Protein AF-A0A7L4P9A3-F1 (afdb_monomer_lite)

Foldseek 3Di:
DVVVVVVVVVVVVVVVVVVVVVVVPPPPLPPDQPDQDQWDKDWRAAFWKWADAPQWIFIDDVVDTRYIFRFEAEQQHTDDHGDMDTLPPAIWIWTHHRRYIYTYRVPDDDPPPDDDPPPPPDDPDPPFKKKKKKKWWAWFPPQDLQKWKWKDWDPDIDTDHDSDGGDIDMWIAGPVVRDTDDPDPPKDKDFFFFPDKAKDKDAAWDDWDWDGDRQKIKIWTWHAQMWTDIWTHTPPIIMTIIIGHHHDGGHTTIMIMGIIIID

Radius of gyration: 29.61 Å; chains: 1; bounding box: 84×32×80 Å

Organism: NCBI:txid121277

Sequence (263 aa):
MIAVRDFLIFASLAFIAVAFIASLFPVREGVTPITQCSDCAFKLTGPYSIVQYGNYAAVQLGARQVARYGWAYVDGRPLRPGDVASCYPQPMYLWVIGGIAYVSCAGGEPIVGVSYAVSYTPPLLHPAEFLKLEITYHHGYPHGCRNNVHVTWGSTSADFCSSSNPGYAILWIDLTTGQRVREPPGVTCNPAAPTSVERYSSGSVSDLNVEQAGNKVSFNGNGYVAQYGFAASVRNLRLTVYVLDTWAIDWGQGADVYFYLCS

pLDDT: mean 82.01, std 15.71, range [36.94, 98.31]

Secondary structure (DSSP, 8-state):
-HHHHHHHHHHHHHHHHHHHHHHHS------------SSEEEEE-SSEEEEEETTEEEEEETTEEEEEES-EEETTEEPPTT-EEE-TTSPEEEEEETTEEEEESS-PPP-TT---------SS-----EEEEEEEEEPPSS-STTS-EEEEETTEEEEE--SSSSEEEEEEEETTT--EEPPPTT--EEE---SEEEEEEEEEES--EEEEETTEEEEEE-EEEEEEEEEEEETTEEEEEEEEE-SS--TTEEEEEEEEEE-

Structure (mmCIF, N/CA/C/O backbone):
data_AF-A0A7L4P9A3-F1
#
_entry.id   AF-A0A7L4P9A3-F1
#
loop_
_atom_site.group_PDB
_atom_site.id
_atom_site.type_symbol
_atom_site.label_atom_id
_atom_site.label_alt_id
_atom_site.label_comp_id
_atom_site.label_asym_id
_atom_site.label_entity_id
_atom_site.label_seq_id
_atom_site.pdbx_PDB_ins_code
_atom_site.Cartn_x
_atom_site.Cartn_y
_atom_site.Cartn_z
_atom_site.occupancy
_atom_site.B_iso_or_equiv
_atom_site.auth_seq_id
_atom_site.auth_comp_id
_atom_site.auth_asym_id
_atom_site.auth_atom_id
_atom_site.pdbx_PDB_model_num
ATOM 1 N N . MET A 1 1 ? 65.780 -0.581 -48.587 1.00 56.91 1 MET A N 1
ATOM 2 C CA . MET A 1 1 ? 64.594 0.304 -48.696 1.00 56.91 1 MET A CA 1
ATOM 3 C C . MET A 1 1 ? 63.384 -0.335 -49.392 1.00 56.91 1 MET A C 1
ATOM 5 O O . MET A 1 1 ? 62.286 0.147 -49.168 1.00 56.91 1 MET A O 1
ATOM 9 N N . ILE A 1 2 ? 63.536 -1.421 -50.167 1.00 61.06 2 ILE A N 1
ATOM 10 C CA . ILE A 1 2 ? 62.413 -2.094 -50.860 1.00 61.06 2 ILE A CA 1
ATOM 11 C C . ILE A 1 2 ? 61.537 -2.929 -49.900 1.00 61.06 2 ILE A C 1
ATOM 13 O O . ILE A 1 2 ? 60.328 -2.747 -49.874 1.00 61.06 2 ILE A O 1
ATOM 17 N N . ALA A 1 3 ? 62.138 -3.726 -49.007 1.00 69.06 3 ALA A N 1
ATOM 18 C CA . ALA A 1 3 ? 61.389 -4.642 -48.132 1.00 69.06 3 ALA A CA 1
ATOM 19 C C . ALA A 1 3 ? 60.406 -3.956 -47.158 1.00 69.06 3 ALA A C 1
ATOM 21 O O . ALA A 1 3 ? 59.315 -4.463 -46.928 1.00 69.06 3 ALA A O 1
ATOM 22 N N . VAL A 1 4 ? 60.765 -2.789 -46.606 1.00 74.50 4 VAL A N 1
ATOM 23 C CA . VAL A 1 4 ? 59.892 -2.043 -45.677 1.00 74.50 4 VAL A CA 1
ATOM 24 C C . VAL A 1 4 ? 58.708 -1.423 -46.41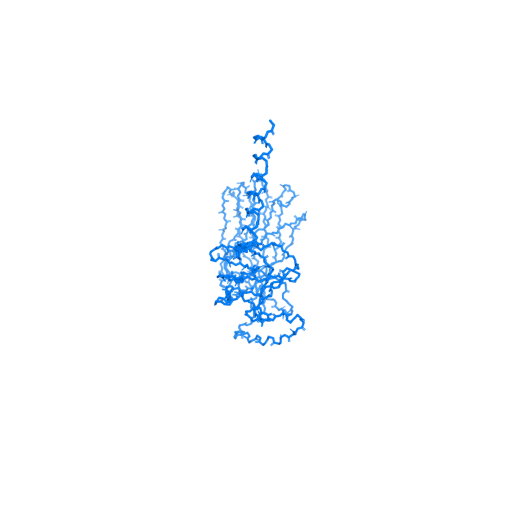6 1.00 74.50 4 VAL A C 1
ATOM 26 O O . VAL A 1 4 ? 57.581 -1.469 -45.933 1.00 74.50 4 VAL A O 1
ATOM 29 N N . ARG A 1 5 ? 58.957 -0.872 -47.610 1.00 77.94 5 ARG A N 1
ATOM 30 C CA . ARG A 1 5 ? 57.912 -0.285 -48.452 1.00 77.94 5 ARG A CA 1
ATOM 31 C C . ARG A 1 5 ? 56.888 -1.341 -48.852 1.00 77.94 5 ARG A C 1
ATOM 33 O O . ARG A 1 5 ? 55.692 -1.104 -48.727 1.00 77.94 5 ARG A O 1
ATOM 40 N N . ASP A 1 6 ? 57.358 -2.505 -49.281 1.00 75.81 6 ASP A N 1
ATOM 41 C CA . ASP A 1 6 ? 56.476 -3.571 -49.742 1.00 75.81 6 ASP A CA 1
ATOM 42 C C . ASP A 1 6 ? 55.664 -4.148 -48.569 1.00 75.81 6 ASP A C 1
ATOM 44 O O . ASP A 1 6 ? 54.461 -4.358 -48.703 1.00 75.81 6 ASP A O 1
ATOM 48 N N . PHE A 1 7 ? 56.262 -4.275 -47.377 1.00 78.94 7 PHE A N 1
ATOM 49 C CA . PHE A 1 7 ? 55.543 -4.697 -46.170 1.00 78.94 7 PHE A CA 1
ATOM 50 C C . PHE A 1 7 ? 54.412 -3.729 -45.784 1.00 78.94 7 PHE A C 1
ATOM 52 O O . PHE A 1 7 ? 53.312 -4.164 -45.448 1.00 78.94 7 PHE A O 1
ATOM 59 N N . LEU A 1 8 ? 54.645 -2.415 -45.883 1.00 81.69 8 LEU A N 1
ATOM 60 C CA . LEU A 1 8 ? 53.622 -1.399 -45.609 1.00 81.69 8 LEU A CA 1
ATOM 61 C C . LEU A 1 8 ? 52.478 -1.439 -46.627 1.00 81.69 8 LEU A C 1
ATOM 63 O O . LEU A 1 8 ? 51.318 -1.273 -46.250 1.00 81.69 8 LEU A O 1
ATOM 67 N N . ILE A 1 9 ? 52.786 -1.697 -47.900 1.00 83.88 9 ILE A N 1
ATOM 68 C CA . ILE A 1 9 ? 51.780 -1.833 -48.960 1.00 83.88 9 ILE A CA 1
ATOM 69 C C . ILE A 1 9 ? 50.914 -3.074 -48.716 1.00 83.88 9 ILE A C 1
ATOM 71 O O . ILE A 1 9 ? 49.687 -2.970 -48.735 1.00 83.88 9 ILE A O 1
ATOM 75 N N . PHE A 1 10 ? 51.521 -4.225 -48.411 1.00 83.81 10 PHE A N 1
ATOM 76 C CA . PHE A 1 10 ? 50.772 -5.448 -48.110 1.00 83.81 10 PHE A CA 1
ATOM 77 C C . PHE A 1 10 ? 49.943 -5.333 -46.827 1.00 83.81 10 PHE A C 1
ATOM 79 O O . PHE A 1 10 ? 48.795 -5.772 -46.811 1.00 83.81 10 PHE A O 1
ATOM 86 N N . ALA A 1 11 ? 50.469 -4.693 -45.780 1.00 83.75 11 ALA A N 1
ATOM 87 C CA . ALA A 1 11 ? 49.722 -4.450 -44.546 1.00 83.75 11 ALA A CA 1
ATOM 88 C C . ALA A 1 11 ? 48.508 -3.537 -44.787 1.00 83.75 11 ALA A C 1
ATOM 90 O O . ALA A 1 11 ? 47.420 -3.797 -44.275 1.00 83.75 11 ALA A O 1
ATOM 91 N N . SER A 1 12 ? 48.679 -2.505 -45.615 1.00 80.50 12 SER A N 1
ATOM 92 C CA . SER A 1 12 ? 47.610 -1.571 -45.977 1.00 80.50 12 SER A CA 1
ATOM 93 C C . SER A 1 12 ? 46.527 -2.257 -46.817 1.00 80.50 12 SER A C 1
ATOM 95 O O . SER A 1 12 ? 45.340 -2.104 -46.539 1.00 80.50 12 SER A O 1
ATOM 97 N N . LEU A 1 13 ? 46.920 -3.082 -47.793 1.00 86.69 13 LEU A N 1
ATOM 98 C CA . LEU A 1 13 ? 45.997 -3.902 -48.587 1.00 86.69 13 LEU A CA 1
ATOM 99 C C . LEU A 1 13 ? 45.238 -4.919 -47.727 1.00 86.69 13 LEU A C 1
ATOM 101 O O . LEU A 1 13 ? 44.032 -5.080 -47.902 1.00 86.69 13 LEU A O 1
ATOM 105 N N . ALA A 1 14 ? 45.908 -5.562 -46.768 1.00 86.75 14 ALA A N 1
ATOM 106 C CA . ALA A 1 14 ? 45.267 -6.481 -45.833 1.00 86.75 14 ALA A CA 1
ATOM 107 C C . ALA A 1 14 ? 44.238 -5.766 -44.943 1.00 86.75 14 ALA A C 1
ATOM 109 O O . ALA A 1 14 ? 43.135 -6.275 -44.759 1.00 86.75 14 ALA A O 1
ATOM 110 N N . PHE A 1 15 ? 44.548 -4.563 -44.449 1.00 86.56 15 PHE A N 1
ATOM 111 C CA . PHE A 1 15 ? 43.602 -3.760 -43.669 1.00 86.56 15 PHE A CA 1
ATOM 112 C C . PHE A 1 15 ? 42.371 -3.352 -44.479 1.00 86.56 15 PHE A C 1
ATOM 114 O O . PHE A 1 15 ? 41.250 -3.456 -43.983 1.00 86.56 15 PHE A O 1
ATOM 121 N N . ILE A 1 16 ? 42.564 -2.936 -45.734 1.00 87.12 16 ILE A N 1
ATOM 122 C CA . ILE A 1 16 ? 41.458 -2.596 -46.637 1.00 87.12 16 ILE A CA 1
ATOM 123 C C . ILE A 1 16 ? 40.599 -3.834 -46.903 1.00 87.12 16 ILE A C 1
ATOM 125 O O . ILE A 1 16 ? 39.376 -3.751 -46.822 1.00 87.12 16 ILE A O 1
ATOM 129 N N . ALA A 1 17 ? 41.216 -4.992 -47.155 1.00 85.38 17 ALA A N 1
ATOM 130 C CA . ALA A 1 17 ? 40.492 -6.242 -47.362 1.00 85.38 17 ALA A CA 1
ATOM 131 C C . ALA A 1 17 ? 39.674 -6.642 -46.124 1.00 85.38 17 ALA A C 1
ATOM 133 O O . ALA A 1 17 ? 38.507 -6.993 -46.258 1.00 85.38 17 ALA A O 1
ATOM 134 N N . VAL A 1 18 ? 40.238 -6.529 -44.917 1.00 83.19 18 VAL A N 1
ATOM 135 C CA . VAL A 1 18 ? 39.514 -6.808 -43.666 1.00 83.19 18 VAL A CA 1
ATOM 136 C C . VAL A 1 18 ? 38.356 -5.833 -43.467 1.00 83.19 18 VAL A C 1
ATOM 138 O O . VAL A 1 18 ? 37.262 -6.271 -43.124 1.00 83.19 18 VAL A O 1
ATOM 141 N N . ALA A 1 19 ? 38.555 -4.539 -43.724 1.00 80.56 19 ALA A N 1
ATOM 142 C CA . ALA A 1 19 ? 37.491 -3.540 -43.627 1.00 80.56 19 ALA A CA 1
ATOM 143 C C . ALA A 1 19 ? 36.358 -3.803 -44.635 1.00 80.56 19 ALA A C 1
ATOM 145 O O . ALA A 1 19 ? 35.186 -3.670 -44.292 1.00 80.56 19 ALA A O 1
ATOM 146 N N . PHE A 1 20 ? 36.701 -4.223 -45.855 1.00 82.00 20 PHE A N 1
ATOM 147 C CA . PHE A 1 20 ? 35.737 -4.547 -46.907 1.00 82.00 20 PHE A CA 1
ATOM 148 C C . PHE A 1 20 ? 34.979 -5.848 -46.615 1.00 82.00 20 PHE A C 1
ATOM 150 O O . PHE A 1 20 ? 33.774 -5.939 -46.810 1.00 82.00 20 PHE A O 1
ATOM 157 N N . ILE A 1 21 ? 35.660 -6.865 -46.088 1.00 76.00 21 ILE A N 1
ATOM 158 C CA . ILE A 1 21 ? 35.015 -8.103 -45.639 1.00 76.00 21 ILE A CA 1
ATOM 159 C C . ILE A 1 21 ? 34.095 -7.808 -44.443 1.00 76.00 21 ILE A C 1
ATOM 161 O O . ILE A 1 21 ? 32.959 -8.274 -44.415 1.00 76.00 21 ILE A O 1
ATOM 165 N N . ALA A 1 22 ? 34.540 -6.986 -43.489 1.00 67.69 22 ALA A N 1
ATOM 166 C CA . ALA A 1 22 ? 33.742 -6.576 -42.335 1.00 67.69 22 ALA A CA 1
ATOM 167 C C . ALA A 1 22 ? 32.524 -5.714 -42.709 1.00 67.69 22 ALA A C 1
ATOM 169 O O . ALA A 1 22 ? 31.543 -5.740 -41.975 1.00 67.69 22 ALA A O 1
ATOM 170 N N . SER A 1 23 ? 32.553 -4.980 -43.827 1.00 70.00 23 SER A N 1
ATOM 171 C CA . SER A 1 23 ? 31.384 -4.242 -44.326 1.00 70.00 23 SER A CA 1
ATOM 172 C C . SER A 1 23 ? 30.405 -5.117 -45.117 1.00 70.00 23 SER A C 1
ATOM 174 O O . SER A 1 23 ? 29.218 -4.802 -45.167 1.00 70.00 23 SER A O 1
ATOM 176 N N . LEU A 1 24 ? 30.878 -6.221 -45.710 1.00 66.75 24 LEU A N 1
ATOM 177 C CA . LEU A 1 24 ? 30.047 -7.204 -46.418 1.00 66.75 24 LEU A CA 1
ATOM 178 C C . LEU A 1 24 ? 29.295 -8.149 -45.475 1.00 66.75 24 LEU A C 1
ATOM 180 O O . LEU A 1 24 ? 28.246 -8.676 -45.843 1.00 66.75 24 LEU A O 1
ATOM 184 N N . PHE A 1 25 ? 29.802 -8.358 -44.260 1.00 53.06 25 PHE A N 1
ATOM 185 C CA . PHE A 1 25 ? 29.015 -8.952 -43.189 1.00 53.06 25 PHE A CA 1
ATOM 186 C C . PHE A 1 25 ? 28.229 -7.827 -42.517 1.00 53.06 25 PHE A C 1
ATOM 188 O O . PHE A 1 25 ? 28.845 -7.046 -41.791 1.00 53.06 25 PHE A O 1
ATOM 195 N N . PRO A 1 26 ? 26.898 -7.703 -42.713 1.00 47.38 26 PRO A N 1
ATOM 196 C CA . PRO A 1 26 ? 26.129 -6.769 -41.906 1.00 47.38 26 PRO A CA 1
ATOM 197 C C . PRO A 1 26 ? 26.468 -7.076 -40.452 1.00 47.38 26 PRO A C 1
ATOM 199 O O . PRO A 1 26 ? 26.429 -8.248 -40.053 1.00 47.38 26 PRO A O 1
ATOM 202 N N . VAL A 1 27 ? 26.871 -6.044 -39.694 1.00 47.94 27 VAL A N 1
ATOM 203 C CA . VAL A 1 27 ? 26.891 -6.090 -38.228 1.00 47.94 27 VAL A CA 1
ATOM 204 C C . VAL A 1 27 ? 25.635 -6.848 -37.876 1.00 47.94 27 VAL A C 1
ATOM 206 O O . VAL A 1 27 ? 24.551 -6.399 -38.254 1.00 47.94 27 VAL A O 1
ATOM 209 N N . ARG A 1 28 ? 25.812 -8.067 -37.345 1.00 38.69 28 ARG A N 1
ATOM 210 C CA . ARG A 1 28 ? 24.708 -9.001 -37.135 1.00 38.69 28 ARG A CA 1
ATOM 211 C C . ARG A 1 28 ? 23.546 -8.186 -36.580 1.00 38.69 28 ARG A C 1
ATOM 213 O O . ARG A 1 28 ? 23.791 -7.325 -35.732 1.00 38.69 28 ARG A O 1
ATOM 220 N N . GLU A 1 29 ? 22.320 -8.474 -37.010 1.00 40.38 29 GLU A N 1
ATOM 221 C CA . GLU A 1 29 ? 21.109 -8.155 -36.244 1.00 40.38 29 GLU A CA 1
ATOM 222 C C . GLU A 1 29 ? 21.181 -8.896 -34.892 1.00 40.38 29 GLU A C 1
ATOM 224 O O . GLU A 1 29 ? 20.446 -9.827 -34.589 1.00 40.38 29 GLU A O 1
ATOM 229 N N . GLY A 1 30 ? 22.211 -8.590 -34.120 1.00 41.72 30 GLY A N 1
ATOM 230 C CA . GLY A 1 30 ? 22.458 -9.038 -32.786 1.00 41.72 30 GLY A CA 1
ATOM 231 C C . GLY A 1 30 ? 21.769 -8.047 -31.885 1.00 41.72 30 GLY A C 1
ATOM 232 O O . GLY A 1 30 ? 21.716 -6.858 -32.184 1.00 41.72 30 GLY A O 1
ATOM 233 N N . VAL A 1 31 ? 21.253 -8.592 -30.792 1.00 39.69 31 VAL A N 1
ATOM 234 C CA . VAL A 1 31 ? 20.625 -7.920 -29.660 1.00 39.69 31 VAL A CA 1
ATOM 235 C C . VAL A 1 31 ? 21.271 -6.557 -29.411 1.00 39.69 31 VAL A C 1
ATOM 237 O O . VAL A 1 31 ? 22.248 -6.445 -28.669 1.00 39.69 31 VAL A O 1
ATOM 240 N N . THR A 1 32 ? 20.741 -5.508 -30.039 1.00 45.22 32 THR A N 1
ATOM 241 C CA . THR A 1 32 ? 21.131 -4.146 -29.705 1.00 45.22 32 THR A CA 1
ATOM 242 C C . THR A 1 32 ? 20.657 -3.919 -28.278 1.00 45.22 32 THR A C 1
ATOM 244 O O . THR A 1 32 ? 19.486 -4.196 -27.987 1.00 45.22 32 THR A O 1
ATOM 247 N N . PRO A 1 33 ? 21.536 -3.486 -27.358 1.00 50.06 33 PRO A N 1
ATOM 248 C CA . PRO A 1 33 ? 21.093 -3.117 -26.029 1.00 50.06 33 PRO A CA 1
ATOM 249 C C . PRO A 1 33 ? 20.052 -2.016 -26.200 1.00 50.06 33 PRO A C 1
ATOM 251 O O . PRO A 1 33 ? 20.338 -0.968 -26.775 1.00 50.06 33 PRO A O 1
ATOM 254 N N . ILE A 1 34 ? 18.828 -2.288 -25.754 1.00 55.56 34 ILE A N 1
ATOM 255 C CA . ILE A 1 34 ? 17.781 -1.279 -25.715 1.00 55.56 34 ILE A CA 1
ATOM 256 C C . ILE A 1 34 ? 18.249 -0.248 -24.689 1.00 55.56 34 ILE A C 1
ATOM 258 O O . ILE A 1 34 ? 18.277 -0.518 -23.488 1.00 55.56 34 ILE A O 1
ATOM 262 N N . THR A 1 35 ? 18.708 0.907 -25.159 1.00 59.00 35 THR A N 1
ATOM 263 C CA . THR A 1 35 ? 19.059 2.022 -24.285 1.00 59.00 35 THR A CA 1
ATOM 264 C C . THR A 1 35 ? 17.793 2.510 -23.592 1.00 59.00 35 THR A C 1
ATOM 266 O O . THR A 1 35 ? 16.732 2.606 -24.205 1.00 59.00 35 THR A O 1
ATOM 269 N N . GLN A 1 36 ? 17.881 2.797 -22.293 1.00 65.56 36 GLN A N 1
ATOM 270 C CA . GLN A 1 36 ? 16.789 3.468 -21.595 1.00 65.56 36 GLN A CA 1
ATOM 271 C C . GLN A 1 36 ? 16.656 4.875 -22.179 1.00 65.56 36 GLN A C 1
ATOM 273 O O . GLN A 1 36 ? 17.567 5.692 -22.068 1.00 65.56 36 GLN A O 1
ATOM 278 N N . CYS A 1 37 ? 15.533 5.127 -22.832 1.00 71.88 37 CYS A N 1
ATOM 279 C CA . CYS A 1 37 ? 15.189 6.396 -23.456 1.00 71.88 37 CYS A CA 1
ATOM 280 C C . CYS A 1 37 ? 13.770 6.773 -23.047 1.00 71.88 37 CYS A C 1
ATOM 282 O O . CYS A 1 37 ? 12.926 5.898 -22.838 1.00 71.88 37 CYS A O 1
ATOM 284 N N . SER A 1 38 ? 13.524 8.076 -22.911 1.00 71.88 38 SER A N 1
ATOM 285 C CA . SER A 1 38 ? 12.173 8.606 -22.725 1.00 71.88 38 SER A CA 1
ATOM 286 C C . SER A 1 38 ? 11.391 8.567 -24.033 1.00 71.88 38 SER A C 1
ATOM 288 O O . SER A 1 38 ? 10.210 8.238 -24.011 1.00 71.88 38 SER A O 1
ATOM 290 N N . ASP A 1 39 ? 12.064 8.844 -25.154 1.00 79.56 39 ASP A N 1
ATOM 291 C CA . ASP A 1 39 ? 11.455 8.975 -26.475 1.00 79.56 39 ASP A CA 1
ATOM 292 C C . ASP A 1 39 ? 12.353 8.320 -27.530 1.00 79.56 39 ASP A C 1
ATOM 294 O O . ASP A 1 39 ? 13.479 8.761 -27.771 1.00 79.56 39 ASP A O 1
ATOM 298 N N . CYS A 1 40 ? 11.899 7.210 -28.107 1.00 83.94 40 CYS A N 1
ATOM 299 C CA . CYS A 1 40 ? 12.688 6.402 -29.039 1.00 83.94 40 CYS A CA 1
ATOM 300 C C . CYS A 1 40 ? 11.824 5.365 -29.754 1.00 83.94 40 CYS A C 1
ATOM 302 O O . CYS A 1 40 ? 10.754 4.997 -29.281 1.00 83.94 40 CYS A O 1
ATOM 304 N N . ALA A 1 41 ? 12.308 4.852 -30.882 1.00 85.19 41 ALA A N 1
ATOM 305 C CA . ALA A 1 41 ? 11.659 3.770 -31.607 1.00 85.19 41 ALA A CA 1
ATOM 306 C C . ALA A 1 41 ? 12.669 2.664 -31.922 1.00 85.19 41 ALA A C 1
ATOM 308 O O . ALA A 1 41 ? 13.803 2.934 -32.321 1.00 85.19 41 ALA A O 1
ATOM 309 N N . PHE A 1 42 ? 12.245 1.416 -31.755 1.00 86.44 42 PHE A N 1
ATOM 310 C CA . PHE A 1 42 ? 13.043 0.221 -31.975 1.00 86.44 42 PHE A CA 1
ATOM 311 C C . PHE A 1 42 ? 12.288 -0.780 -32.842 1.00 86.44 42 PHE A C 1
ATOM 313 O O . PHE A 1 42 ? 11.079 -0.968 -32.710 1.00 86.44 42 PHE A O 1
ATOM 320 N N . LYS A 1 43 ? 13.038 -1.498 -33.677 1.00 88.06 43 LYS A N 1
ATOM 321 C CA . LYS A 1 43 ? 12.596 -2.737 -34.313 1.00 88.06 43 LYS A CA 1
ATOM 322 C C . LYS A 1 43 ? 13.399 -3.877 -33.701 1.00 88.06 43 LYS A C 1
ATOM 324 O O . LYS A 1 43 ? 14.608 -3.949 -33.896 1.00 88.06 43 LYS A O 1
ATOM 329 N N . LEU A 1 44 ? 12.736 -4.744 -32.949 1.00 87.75 44 LEU A N 1
ATOM 330 C CA . LEU A 1 44 ? 13.356 -5.851 -32.231 1.00 87.75 44 LEU A CA 1
ATOM 331 C C . LEU A 1 44 ? 13.112 -7.152 -33.001 1.00 87.75 44 LEU A C 1
ATOM 333 O O . LEU A 1 44 ? 11.976 -7.617 -33.115 1.00 87.75 44 LEU A O 1
ATOM 337 N N . THR A 1 45 ? 14.177 -7.741 -33.544 1.00 87.44 45 THR A N 1
ATOM 338 C CA . THR A 1 45 ? 14.135 -9.025 -34.254 1.00 87.44 45 THR A CA 1
ATOM 339 C C . THR A 1 45 ? 14.613 -10.150 -33.335 1.00 87.44 45 THR A C 1
ATOM 341 O O . THR A 1 45 ? 15.726 -10.121 -32.820 1.00 87.44 45 THR A O 1
ATOM 344 N N . GLY A 1 46 ? 13.761 -11.149 -33.088 1.00 84.62 46 GLY A N 1
ATOM 345 C CA . GLY A 1 46 ? 14.077 -12.286 -32.216 1.00 84.62 46 GLY A CA 1
ATOM 346 C C . GLY A 1 46 ? 12.995 -12.571 -31.170 1.00 84.62 46 GLY A C 1
ATOM 347 O O . GLY A 1 46 ? 11.906 -12.002 -31.243 1.00 84.62 46 GLY A O 1
ATOM 348 N N . PRO A 1 47 ? 13.267 -13.456 -30.192 1.00 87.31 47 PRO A N 1
ATOM 349 C CA . PRO A 1 47 ? 12.296 -13.893 -29.188 1.00 87.31 47 PRO A CA 1
ATOM 350 C C . PRO A 1 47 ? 12.142 -12.859 -28.062 1.00 87.31 47 PRO A C 1
ATOM 352 O O . PRO A 1 47 ? 12.303 -13.166 -26.879 1.00 87.31 47 PRO A O 1
ATOM 355 N N . TYR A 1 48 ? 11.878 -11.611 -28.442 1.00 90.88 48 TYR A N 1
ATOM 356 C CA . TYR A 1 48 ? 11.568 -10.555 -27.497 1.00 90.88 48 TYR A CA 1
ATOM 357 C C . TYR A 1 48 ? 10.135 -10.707 -26.998 1.00 90.88 48 TYR A C 1
ATOM 359 O O . TYR A 1 48 ? 9.211 -11.043 -27.750 1.00 90.88 48 TYR A O 1
ATOM 367 N N . SER A 1 49 ? 9.950 -10.420 -25.720 1.00 93.25 49 SER A N 1
ATOM 368 C CA . SER A 1 49 ? 8.641 -10.253 -25.111 1.00 93.25 49 SER A CA 1
ATOM 369 C C . SER A 1 49 ? 8.605 -8.953 -24.327 1.00 93.25 49 SER A C 1
ATOM 371 O O . SER A 1 49 ? 9.632 -8.438 -23.886 1.00 93.25 49 SER A O 1
ATOM 373 N N . ILE A 1 50 ? 7.413 -8.403 -24.165 1.00 93.19 50 ILE A N 1
ATOM 374 C CA . ILE A 1 50 ? 7.159 -7.332 -23.219 1.00 93.19 50 ILE A CA 1
ATOM 375 C C . ILE A 1 50 ? 6.273 -7.885 -22.111 1.00 93.19 50 ILE A C 1
ATOM 377 O O . ILE A 1 50 ? 5.281 -8.566 -22.373 1.00 93.19 50 ILE A O 1
ATOM 381 N N . VAL A 1 51 ? 6.678 -7.639 -20.871 1.00 93.50 51 VAL A N 1
ATOM 382 C CA . VAL A 1 51 ? 5.997 -8.122 -19.671 1.00 93.50 51 VAL A CA 1
ATOM 383 C C . VAL A 1 51 ? 5.590 -6.924 -18.840 1.00 93.50 51 VAL A C 1
ATOM 385 O O . VAL A 1 51 ? 6.428 -6.075 -18.529 1.00 93.50 51 VAL A O 1
ATOM 388 N N . GLN A 1 52 ? 4.316 -6.852 -18.471 1.00 93.12 52 GLN A N 1
ATOM 389 C CA . GLN A 1 52 ? 3.826 -5.823 -17.566 1.00 93.12 52 GLN A CA 1
ATOM 390 C C . GLN A 1 52 ? 3.899 -6.336 -16.128 1.00 93.12 52 GLN A C 1
ATOM 392 O O . GLN A 1 52 ? 3.181 -7.248 -15.731 1.00 93.12 52 GLN A O 1
ATOM 397 N N . TYR A 1 53 ? 4.763 -5.729 -15.323 1.00 85.44 53 TYR A N 1
ATOM 398 C CA . TYR A 1 53 ? 4.795 -5.907 -13.874 1.00 85.44 53 TYR A CA 1
ATOM 399 C C . TYR A 1 53 ? 3.882 -4.879 -13.199 1.00 85.44 53 TYR A C 1
ATOM 401 O O . TYR A 1 53 ? 3.425 -3.932 -13.836 1.00 85.44 53 TYR A O 1
ATOM 409 N N . GLY A 1 54 ? 3.623 -5.040 -11.897 1.00 83.12 54 GLY A N 1
ATOM 410 C CA . GLY A 1 54 ? 2.668 -4.202 -11.158 1.00 83.12 54 GLY A CA 1
ATOM 411 C C . GLY A 1 54 ? 2.834 -2.691 -11.373 1.00 83.12 54 GLY A C 1
ATOM 412 O O . GLY A 1 54 ? 1.840 -1.991 -11.526 1.00 83.12 54 GLY A O 1
ATOM 413 N N . ASN A 1 55 ? 4.074 -2.196 -11.447 1.00 84.81 55 ASN A N 1
ATOM 414 C CA . ASN A 1 55 ? 4.380 -0.768 -11.584 1.00 84.81 55 ASN A CA 1
ATOM 415 C C . ASN A 1 55 ? 5.370 -0.416 -12.712 1.00 84.81 55 ASN A C 1
ATOM 417 O O . ASN A 1 55 ? 5.851 0.713 -12.751 1.00 84.81 55 ASN A O 1
ATOM 421 N N . TYR A 1 56 ? 5.729 -1.359 -13.586 1.00 88.25 56 TYR A N 1
ATOM 422 C CA . TYR A 1 56 ? 6.588 -1.091 -14.746 1.00 88.25 56 TYR A CA 1
ATOM 423 C C . TYR A 1 56 ? 6.406 -2.161 -15.819 1.00 88.25 56 TYR A C 1
ATOM 425 O O . TYR A 1 56 ? 6.137 -3.318 -15.510 1.00 88.25 56 TYR A O 1
ATOM 433 N N . ALA A 1 57 ? 6.630 -1.802 -17.074 1.00 92.31 57 ALA A N 1
ATOM 434 C CA . ALA A 1 57 ? 6.803 -2.760 -18.152 1.00 92.31 57 ALA A CA 1
ATOM 435 C C . ALA A 1 57 ? 8.284 -3.063 -18.368 1.00 92.31 57 ALA A C 1
ATOM 437 O O . ALA A 1 57 ? 9.142 -2.195 -18.194 1.00 92.31 57 ALA A O 1
ATOM 438 N N . ALA A 1 58 ? 8.596 -4.284 -18.779 1.00 91.44 58 ALA A N 1
ATOM 439 C CA . ALA A 1 58 ? 9.953 -4.672 -19.107 1.00 91.44 58 ALA A CA 1
ATOM 440 C C . ALA A 1 58 ? 10.007 -5.406 -20.437 1.00 91.44 58 ALA A C 1
ATOM 442 O O . ALA A 1 58 ? 9.227 -6.324 -20.681 1.00 91.44 58 ALA A O 1
ATOM 443 N N . VAL A 1 59 ? 10.968 -5.024 -21.273 1.00 92.00 59 VAL A N 1
ATOM 444 C CA . VAL A 1 59 ? 11.299 -5.802 -22.464 1.00 92.00 59 VAL A CA 1
ATOM 445 C C . VAL A 1 59 ? 12.273 -6.890 -22.042 1.00 92.00 59 VAL A C 1
ATOM 447 O O . VAL A 1 59 ? 13.293 -6.614 -21.399 1.00 92.00 59 VAL A O 1
ATOM 450 N N . GLN A 1 60 ? 11.946 -8.124 -22.392 1.00 91.00 60 GLN A N 1
ATOM 451 C CA . GLN A 1 60 ? 12.720 -9.314 -22.096 1.00 91.00 60 GLN A CA 1
ATOM 452 C C . GLN A 1 60 ? 13.233 -9.958 -23.378 1.00 91.00 60 GLN A C 1
ATOM 454 O O . GLN A 1 60 ? 12.597 -9.907 -24.429 1.00 91.00 60 GLN A O 1
ATOM 459 N N . LEU A 1 61 ? 14.389 -10.598 -23.256 1.00 86.88 61 LEU A N 1
ATOM 460 C CA . LEU A 1 61 ? 14.927 -11.531 -24.229 1.00 86.88 61 LEU A CA 1
ATOM 461 C C . LEU A 1 61 ? 15.229 -12.840 -23.492 1.00 86.88 61 LEU A C 1
ATOM 463 O O . LEU A 1 61 ? 16.217 -12.942 -22.758 1.00 86.88 61 LEU A O 1
ATOM 467 N N . GLY A 1 62 ? 14.343 -13.827 -23.637 1.00 81.56 62 GLY A N 1
ATOM 468 C CA . GLY A 1 62 ? 14.342 -15.002 -22.763 1.00 81.56 62 GLY A CA 1
ATOM 469 C C . GLY A 1 62 ? 14.140 -14.594 -21.297 1.00 81.56 62 GLY A C 1
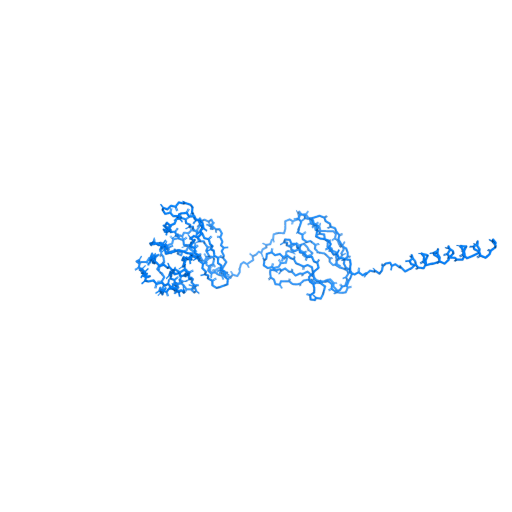ATOM 470 O O . GLY A 1 62 ? 13.251 -13.812 -20.993 1.00 81.56 62 GLY A O 1
ATOM 471 N N . ALA A 1 63 ? 14.992 -15.074 -20.388 1.00 78.56 63 ALA A N 1
ATOM 472 C CA . ALA A 1 63 ? 14.933 -14.711 -18.965 1.00 78.56 63 ALA A CA 1
ATOM 473 C C . ALA A 1 63 ? 15.608 -13.364 -18.630 1.00 78.56 63 ALA A C 1
ATOM 475 O O . ALA A 1 63 ? 15.598 -12.927 -17.478 1.00 78.56 63 ALA A O 1
ATOM 476 N N . ARG A 1 64 ? 16.249 -12.710 -19.607 1.00 82.31 64 ARG A N 1
ATOM 477 C CA . ARG A 1 64 ? 17.009 -11.481 -19.375 1.00 82.31 64 ARG A CA 1
ATOM 478 C C . ARG A 1 64 ? 16.145 -10.259 -19.643 1.00 82.31 64 ARG A C 1
ATOM 480 O O . ARG A 1 64 ? 15.680 -10.054 -20.759 1.00 82.31 64 ARG A O 1
ATOM 487 N N . GLN A 1 65 ? 16.038 -9.386 -18.650 1.00 87.00 65 GLN A N 1
ATOM 488 C CA . GLN A 1 65 ? 15.467 -8.058 -18.830 1.00 87.00 65 GLN A CA 1
ATOM 489 C C . GLN A 1 65 ? 16.466 -7.134 -19.536 1.00 87.00 65 GLN A C 1
ATOM 491 O O . GLN A 1 65 ? 17.608 -6.996 -19.092 1.00 87.00 65 GLN A O 1
ATOM 496 N N . VAL A 1 66 ? 16.039 -6.500 -20.628 1.00 87.62 66 VAL A N 1
ATOM 497 C CA . VAL A 1 66 ? 16.893 -5.633 -21.457 1.00 87.62 66 VAL A CA 1
ATOM 498 C C . VAL A 1 66 ? 16.514 -4.153 -21.377 1.00 87.62 66 VAL A C 1
ATOM 500 O O . VAL A 1 66 ? 17.390 -3.317 -21.560 1.00 87.62 66 VAL A O 1
ATOM 503 N N . ALA A 1 67 ? 15.264 -3.819 -21.034 1.00 88.00 67 ALA A N 1
ATOM 504 C CA . ALA A 1 67 ? 14.825 -2.444 -20.768 1.00 88.00 67 ALA A CA 1
ATOM 505 C C . ALA A 1 67 ? 13.617 -2.394 -19.822 1.00 88.00 67 ALA A C 1
ATOM 507 O O . ALA A 1 67 ? 12.920 -3.396 -19.649 1.00 88.00 67 ALA A O 1
ATOM 508 N N . ARG A 1 68 ? 13.380 -1.221 -19.216 1.00 90.31 68 ARG A N 1
ATOM 509 C CA . ARG A 1 68 ? 12.230 -0.930 -18.346 1.00 90.31 68 ARG A CA 1
ATOM 510 C C . ARG A 1 68 ? 11.549 0.357 -18.785 1.00 90.31 68 ARG A C 1
ATOM 512 O O . ARG A 1 68 ? 12.231 1.328 -19.096 1.00 90.31 68 ARG A O 1
ATOM 519 N N . TYR A 1 69 ? 10.228 0.352 -18.715 1.00 89.50 69 TYR A N 1
ATOM 520 C CA . TYR A 1 69 ? 9.342 1.456 -19.065 1.00 89.50 69 TYR A CA 1
ATOM 521 C C . TYR A 1 69 ? 8.241 1.580 -18.014 1.00 89.50 69 TYR A C 1
ATOM 523 O O . TYR A 1 69 ? 7.992 0.638 -17.263 1.00 89.50 69 TYR A O 1
ATOM 531 N N . GLY A 1 70 ? 7.575 2.729 -17.940 1.00 86.75 70 GLY A N 1
ATOM 532 C CA . GLY A 1 70 ? 6.510 2.952 -16.959 1.00 86.75 70 GLY A CA 1
ATOM 533 C C . GLY A 1 70 ? 5.310 2.027 -17.175 1.00 86.75 70 GLY A C 1
ATOM 534 O O . GLY A 1 70 ? 4.774 1.475 -16.220 1.00 86.75 70 GLY A O 1
ATOM 535 N N . TRP A 1 71 ? 4.922 1.809 -18.433 1.00 92.75 71 TRP A N 1
ATOM 536 C CA . TRP A 1 71 ? 3.806 0.940 -18.815 1.00 92.75 71 TRP A CA 1
ATOM 537 C C . TRP A 1 71 ? 3.979 0.412 -20.241 1.00 92.75 71 TRP A C 1
ATOM 539 O O . TRP A 1 71 ? 4.808 0.943 -20.984 1.00 92.75 71 TRP A O 1
ATOM 549 N N . ALA A 1 72 ? 3.198 -0.600 -20.621 1.00 92.62 72 ALA A N 1
ATOM 550 C CA . ALA A 1 72 ? 3.170 -1.153 -21.969 1.00 92.62 72 ALA A CA 1
ATOM 551 C C . ALA A 1 72 ? 1.761 -1.203 -22.568 1.00 92.62 72 ALA A C 1
ATOM 553 O O . ALA A 1 72 ? 0.794 -1.596 -21.915 1.00 92.62 72 ALA A O 1
ATOM 554 N N . TYR A 1 73 ? 1.682 -0.866 -23.849 1.00 91.94 73 TYR A N 1
ATOM 555 C CA . TYR A 1 73 ? 0.521 -1.049 -24.706 1.00 91.94 73 TYR A CA 1
ATOM 556 C C . TYR A 1 73 ? 0.899 -1.979 -25.850 1.00 91.94 73 TYR A C 1
ATOM 558 O O . TYR A 1 73 ? 1.987 -1.852 -26.401 1.00 91.94 73 TYR A O 1
ATOM 566 N N . VAL A 1 74 ? 0.008 -2.886 -26.234 1.00 90.44 74 VAL A N 1
ATOM 567 C CA . VAL A 1 74 ? 0.179 -3.775 -27.386 1.00 90.44 74 VAL A CA 1
ATOM 568 C C . VAL A 1 74 ? -1.015 -3.583 -28.305 1.00 90.44 74 VAL A C 1
ATOM 570 O O . VAL A 1 74 ? -2.159 -3.705 -27.866 1.00 90.44 74 VAL A O 1
ATOM 573 N N . ASP A 1 75 ? -0.747 -3.200 -29.553 1.00 84.81 75 ASP A N 1
ATOM 574 C CA . ASP A 1 75 ? -1.756 -2.873 -30.568 1.00 84.81 75 ASP A CA 1
ATOM 575 C C . ASP A 1 75 ? -2.837 -1.909 -30.028 1.00 84.81 75 ASP A C 1
ATOM 577 O O . ASP A 1 75 ? -4.042 -2.085 -30.211 1.00 84.81 75 ASP A O 1
ATOM 581 N N . GLY A 1 76 ? -2.382 -0.888 -29.291 1.00 80.75 76 GLY A N 1
ATOM 582 C CA . GLY A 1 76 ? -3.220 0.161 -28.701 1.00 80.75 76 GLY A CA 1
ATOM 583 C C . GLY A 1 76 ? -3.908 -0.203 -27.381 1.00 80.75 76 GLY A C 1
ATOM 584 O O . GLY A 1 76 ? -4.549 0.658 -26.782 1.00 80.75 76 GLY A O 1
ATOM 585 N N . ARG A 1 77 ? -3.771 -1.436 -26.883 1.00 84.25 77 ARG A N 1
ATOM 586 C CA . ARG A 1 77 ? -4.399 -1.881 -25.628 1.00 84.25 77 ARG A CA 1
ATOM 587 C C . ARG A 1 77 ? -3.384 -1.941 -24.489 1.00 84.25 77 ARG A C 1
ATOM 589 O O . ARG A 1 77 ? -2.309 -2.493 -24.701 1.00 84.25 77 ARG A O 1
ATOM 596 N N . PRO A 1 78 ? -3.696 -1.427 -23.287 1.00 88.88 78 PRO A N 1
ATOM 597 C CA . PRO A 1 78 ? -2.786 -1.538 -22.155 1.00 88.88 78 PRO A CA 1
ATOM 598 C C . PRO A 1 78 ? -2.650 -3.001 -21.731 1.00 88.88 78 PRO A C 1
ATOM 600 O O . PRO A 1 78 ? -3.649 -3.718 -21.633 1.00 88.88 78 PRO A O 1
ATOM 603 N N . LEU A 1 79 ? -1.426 -3.421 -21.428 1.00 89.06 79 LEU A N 1
ATOM 604 C CA . LEU A 1 79 ? -1.189 -4.684 -20.738 1.00 89.06 79 LEU A CA 1
ATOM 605 C C . LEU A 1 79 ? -1.601 -4.571 -19.267 1.00 89.06 79 LEU A C 1
ATOM 607 O O . LEU A 1 79 ? -1.481 -3.506 -18.655 1.00 89.06 79 LEU A O 1
ATOM 611 N N . ARG A 1 80 ? -2.087 -5.672 -18.692 1.00 89.81 80 ARG A N 1
ATOM 612 C CA . ARG A 1 80 ? -2.370 -5.806 -17.258 1.00 89.81 80 ARG A CA 1
ATOM 613 C C . ARG A 1 80 ? -1.154 -6.377 -16.527 1.00 89.81 80 ARG A C 1
ATOM 615 O O . ARG A 1 80 ? -0.355 -7.078 -17.140 1.00 89.81 80 ARG A O 1
ATOM 622 N N . PRO A 1 81 ? -1.004 -6.135 -15.214 1.00 90.69 81 PRO A N 1
ATOM 623 C CA . PRO A 1 81 ? 0.028 -6.801 -14.426 1.00 90.69 81 PRO A CA 1
ATOM 624 C C . PRO A 1 81 ? -0.029 -8.328 -14.576 1.00 90.69 81 PRO A C 1
ATOM 626 O O . PRO A 1 81 ? -1.068 -8.938 -14.336 1.00 90.69 81 PRO A O 1
ATOM 629 N N . GLY A 1 82 ? 1.095 -8.931 -14.958 1.00 86.81 82 GLY A N 1
ATOM 630 C CA . GLY A 1 82 ? 1.224 -10.355 -15.264 1.00 86.81 82 GLY A CA 1
ATOM 631 C C . GLY A 1 82 ? 1.095 -10.695 -16.751 1.00 86.81 82 GLY A C 1
ATOM 632 O O . GLY A 1 82 ? 1.513 -11.783 -17.144 1.00 86.81 82 GLY A O 1
ATOM 633 N N . ASP A 1 83 ? 0.586 -9.781 -17.584 1.00 91.00 83 ASP A N 1
ATOM 634 C CA . ASP A 1 83 ? 0.469 -10.021 -19.019 1.00 91.00 83 ASP A CA 1
ATOM 635 C C . ASP A 1 83 ? 1.848 -10.046 -19.687 1.00 91.00 83 ASP A C 1
ATOM 637 O O . ASP A 1 83 ? 2.746 -9.247 -19.390 1.00 91.00 83 ASP A O 1
ATOM 641 N N . VAL A 1 84 ? 1.975 -10.958 -20.648 1.00 91.94 84 VAL A N 1
ATOM 642 C CA . VAL A 1 84 ? 3.148 -11.126 -21.502 1.00 91.94 84 VAL A CA 1
ATOM 643 C C . VAL A 1 84 ? 2.694 -11.066 -22.950 1.00 91.94 84 VAL A C 1
ATOM 645 O O . VAL A 1 84 ? 1.781 -11.788 -23.347 1.00 91.94 84 VAL A O 1
ATOM 648 N N . ALA A 1 85 ? 3.362 -10.248 -23.755 1.00 92.62 85 ALA A N 1
ATOM 649 C CA . ALA A 1 85 ? 3.144 -10.198 -25.192 1.00 92.62 85 ALA A CA 1
ATOM 650 C C . ALA A 1 85 ? 4.448 -10.441 -25.947 1.00 92.62 85 ALA A C 1
ATOM 652 O O . ALA A 1 85 ? 5.507 -9.934 -25.578 1.00 92.62 85 ALA A O 1
ATOM 653 N N . SER A 1 86 ? 4.368 -11.209 -27.030 1.00 91.94 86 SER A N 1
ATOM 654 C CA . SER A 1 86 ? 5.471 -11.424 -27.960 1.00 91.94 86 SER A CA 1
ATOM 655 C C . SER A 1 86 ? 4.951 -11.344 -29.387 1.00 91.94 86 SER A C 1
ATOM 657 O O . SER A 1 86 ? 3.831 -11.765 -29.665 1.00 91.94 86 SER A O 1
ATOM 659 N N . CYS A 1 87 ? 5.785 -10.816 -30.279 1.00 89.38 87 CYS A N 1
ATOM 660 C CA . CYS A 1 87 ? 5.503 -10.784 -31.709 1.00 89.38 87 CYS A CA 1
ATOM 661 C C . CYS A 1 87 ? 6.112 -11.969 -32.457 1.00 89.38 87 CYS A C 1
ATOM 663 O O . CYS A 1 87 ? 5.871 -12.099 -33.653 1.00 89.38 87 CYS A O 1
ATOM 665 N N . TYR A 1 88 ? 6.880 -12.837 -31.785 1.00 84.88 88 TYR A N 1
ATOM 666 C CA . TYR A 1 88 ? 7.561 -13.952 -32.438 1.00 84.88 88 TYR A CA 1
ATOM 667 C C . TYR A 1 88 ? 6.556 -14.848 -33.193 1.00 84.88 88 TYR A C 1
ATOM 669 O O . TYR A 1 88 ? 5.549 -15.247 -32.606 1.00 84.88 88 TYR A O 1
ATOM 677 N N . PRO A 1 89 ? 6.803 -15.190 -34.475 1.00 87.75 89 PRO A N 1
ATOM 678 C CA . PRO A 1 89 ? 8.060 -15.041 -35.226 1.00 87.75 89 PRO A CA 1
ATOM 679 C C . PRO A 1 89 ? 8.285 -13.687 -35.928 1.00 87.75 89 PRO A C 1
ATOM 681 O O . PRO A 1 89 ? 9.334 -13.495 -36.536 1.00 87.75 89 PRO A O 1
ATOM 684 N N . GLN A 1 90 ? 7.335 -12.755 -35.869 1.00 89.50 90 GLN A N 1
ATOM 685 C CA . GLN A 1 90 ? 7.455 -11.422 -36.465 1.00 89.50 90 GLN A CA 1
ATOM 686 C C . GLN A 1 90 ? 8.337 -10.481 -35.619 1.00 89.50 90 GLN A C 1
ATOM 688 O O . GLN A 1 90 ? 8.490 -10.688 -34.409 1.00 89.50 90 GLN A O 1
ATOM 693 N N . PRO A 1 91 ? 8.913 -9.421 -36.221 1.00 87.75 91 PRO A N 1
ATOM 694 C CA . PRO A 1 91 ? 9.588 -8.373 -35.466 1.00 87.75 91 PRO A CA 1
ATOM 695 C C . PRO A 1 91 ? 8.623 -7.655 -34.519 1.00 87.75 91 PRO A C 1
ATOM 697 O O . PRO A 1 91 ? 7.481 -7.366 -34.874 1.00 87.75 91 PRO A O 1
ATOM 700 N N . MET A 1 92 ? 9.109 -7.314 -33.330 1.00 91.12 92 MET A N 1
ATOM 701 C CA . MET A 1 92 ? 8.401 -6.441 -32.400 1.00 91.12 92 MET A CA 1
ATOM 702 C C . MET A 1 92 ? 8.808 -4.995 -32.674 1.00 91.12 92 MET A C 1
ATOM 704 O O . MET A 1 92 ? 9.976 -4.636 -32.527 1.00 91.12 92 MET A O 1
ATOM 708 N N . TYR A 1 93 ? 7.851 -4.161 -33.058 1.00 90.12 93 TYR A N 1
ATOM 709 C CA . TYR A 1 93 ? 8.068 -2.730 -33.212 1.00 90.12 93 TYR A CA 1
ATOM 710 C C . TYR A 1 93 ? 7.668 -2.042 -31.915 1.00 90.12 93 TYR A C 1
ATOM 712 O O . TYR A 1 93 ? 6.553 -2.234 -31.435 1.00 90.12 93 TYR A O 1
ATOM 720 N N . LEU A 1 94 ? 8.596 -1.299 -31.324 1.00 89.62 94 LEU A N 1
ATOM 721 C CA . LEU A 1 94 ? 8.451 -0.670 -30.020 1.00 89.62 94 LEU A CA 1
ATOM 722 C C . LEU A 1 94 ? 8.688 0.830 -30.160 1.00 89.62 94 LEU A C 1
ATOM 724 O O . LEU A 1 94 ? 9.777 1.248 -30.537 1.00 89.62 94 LEU A O 1
ATOM 728 N N . TRP A 1 95 ? 7.707 1.630 -29.776 1.00 89.81 95 TRP A N 1
ATOM 729 C CA . TRP A 1 95 ? 7.825 3.074 -29.640 1.00 89.81 95 TRP A CA 1
ATOM 730 C C . TRP A 1 95 ? 7.727 3.428 -28.169 1.00 89.81 95 TRP A C 1
ATOM 732 O O . TRP A 1 95 ? 6.806 3.002 -27.481 1.00 89.81 95 TRP A O 1
ATOM 742 N N . VAL A 1 96 ? 8.677 4.202 -27.679 1.00 88.56 96 VAL A N 1
ATOM 743 C CA . VAL A 1 96 ? 8.673 4.740 -26.329 1.00 88.56 96 VAL A CA 1
ATOM 744 C C . VAL A 1 96 ? 8.382 6.221 -26.441 1.00 88.56 96 VAL A C 1
ATOM 746 O O . VAL A 1 96 ? 9.052 6.911 -27.205 1.00 88.56 96 VAL A O 1
ATOM 749 N N . ILE A 1 97 ? 7.371 6.686 -25.716 1.00 82.88 97 ILE A N 1
ATOM 750 C CA . ILE A 1 97 ? 6.965 8.093 -25.687 1.00 82.88 97 ILE A CA 1
ATOM 751 C C . ILE A 1 97 ? 6.738 8.464 -24.226 1.00 82.88 97 ILE A C 1
ATOM 753 O O . ILE A 1 97 ? 5.930 7.823 -23.546 1.00 82.88 97 ILE A O 1
ATOM 757 N N . GLY A 1 98 ? 7.481 9.445 -23.714 1.00 80.69 98 GLY A N 1
ATOM 758 C CA . GLY A 1 98 ? 7.443 9.823 -22.299 1.00 80.69 98 GLY A CA 1
ATOM 759 C C . GLY A 1 98 ? 7.741 8.662 -21.337 1.00 80.69 98 GLY A C 1
ATOM 760 O O . GLY A 1 98 ? 7.211 8.621 -20.229 1.00 80.69 98 GLY A O 1
ATOM 761 N N . GLY A 1 99 ? 8.543 7.681 -21.763 1.00 85.06 99 GLY A N 1
ATOM 762 C CA . GLY A 1 99 ? 8.877 6.487 -20.981 1.00 85.06 99 GLY A CA 1
ATOM 763 C C . GLY A 1 99 ? 7.800 5.392 -20.959 1.00 85.06 99 GLY A C 1
ATOM 764 O O . GLY A 1 99 ? 7.934 4.445 -20.180 1.00 85.06 99 GLY A O 1
ATOM 765 N N . ILE A 1 100 ? 6.751 5.487 -21.786 1.00 88.62 100 ILE A N 1
ATOM 766 C CA . ILE A 1 100 ? 5.711 4.458 -21.966 1.00 88.62 100 ILE A CA 1
ATOM 767 C C . ILE A 1 100 ? 5.970 3.692 -23.262 1.00 88.62 100 ILE A C 1
ATOM 769 O O . ILE A 1 100 ? 6.161 4.307 -24.306 1.00 88.62 100 ILE A O 1
ATOM 773 N N . ALA A 1 101 ? 5.938 2.362 -23.197 1.00 91.44 101 ALA A N 1
ATOM 774 C CA . ALA A 1 101 ? 6.136 1.475 -24.333 1.00 91.44 101 ALA A CA 1
ATOM 775 C C . ALA A 1 101 ? 4.828 1.224 -25.098 1.00 91.44 101 ALA A C 1
ATOM 777 O O . ALA A 1 101 ? 3.832 0.792 -24.524 1.00 91.44 101 ALA A O 1
ATOM 778 N N . TYR A 1 102 ? 4.859 1.407 -26.409 1.00 91.81 102 TYR A N 1
ATOM 779 C CA . TYR A 1 102 ? 3.809 1.034 -27.345 1.00 91.81 102 TYR A CA 1
ATOM 780 C C . TYR A 1 102 ? 4.374 0.012 -28.316 1.00 91.81 102 TYR A C 1
ATOM 782 O O . TYR A 1 102 ? 5.371 0.265 -28.986 1.00 91.81 102 TYR A O 1
ATOM 790 N N . VAL A 1 103 ? 3.749 -1.152 -28.375 1.00 92.19 103 VAL A N 1
ATOM 791 C CA . VAL A 1 103 ? 4.218 -2.301 -29.135 1.00 92.19 103 VAL A CA 1
ATOM 792 C C . VAL A 1 103 ? 3.234 -2.618 -30.249 1.00 92.19 103 VAL A C 1
ATOM 794 O O . VAL A 1 103 ? 2.026 -2.646 -30.020 1.00 92.19 103 VAL A O 1
ATOM 797 N N . SER A 1 104 ? 3.753 -2.909 -31.439 1.00 89.62 104 SER A N 1
ATOM 798 C CA . SER A 1 104 ? 2.984 -3.520 -32.520 1.00 89.62 104 SER A CA 1
ATOM 799 C C . SER A 1 104 ? 3.760 -4.652 -33.183 1.00 89.62 104 SER A C 1
ATOM 801 O O . SER A 1 104 ? 4.963 -4.543 -33.432 1.00 89.62 104 SER A O 1
ATOM 803 N N . CYS A 1 105 ? 3.051 -5.730 -33.513 1.00 89.06 105 CYS A N 1
ATOM 804 C CA . CYS A 1 105 ? 3.590 -6.836 -34.306 1.00 89.06 105 CYS A CA 1
ATOM 805 C C . CYS A 1 105 ? 3.355 -6.655 -35.815 1.00 89.06 105 CYS A C 1
ATOM 807 O O . CYS A 1 105 ? 3.935 -7.378 -36.621 1.00 89.06 105 CYS A O 1
ATOM 809 N N . ALA A 1 106 ? 2.517 -5.687 -36.203 1.00 85.69 106 ALA A N 1
ATOM 810 C CA . ALA A 1 106 ? 2.196 -5.379 -37.597 1.00 85.69 106 ALA A CA 1
ATOM 811 C C . ALA A 1 106 ? 3.058 -4.242 -38.179 1.00 85.69 106 ALA A C 1
ATOM 813 O O . ALA A 1 106 ? 2.958 -3.939 -39.366 1.00 85.69 106 ALA A O 1
ATOM 814 N N . GLY A 1 107 ? 3.895 -3.600 -37.355 1.00 77.88 107 GLY A N 1
ATOM 815 C CA . GLY A 1 107 ? 4.760 -2.491 -37.770 1.00 77.88 107 GLY A CA 1
ATOM 816 C C . GLY A 1 107 ? 4.050 -1.152 -37.967 1.00 77.88 107 GLY A C 1
ATOM 817 O O . GLY A 1 107 ? 4.684 -0.202 -38.418 1.00 77.88 107 GLY A O 1
ATOM 818 N N . GLY A 1 108 ? 2.765 -1.058 -37.615 1.00 74.94 108 GLY A N 1
ATOM 819 C CA . GLY A 1 108 ? 2.043 0.210 -37.595 1.00 74.94 108 GLY A CA 1
ATOM 820 C C . GLY A 1 108 ? 2.505 1.082 -36.431 1.00 74.94 108 GLY A C 1
ATOM 821 O O . GLY A 1 108 ? 2.599 0.597 -35.304 1.00 74.94 108 GLY A O 1
ATOM 822 N N . GLU A 1 109 ? 2.786 2.357 -36.706 1.00 70.06 109 GLU A N 1
ATOM 823 C CA . GLU A 1 109 ? 3.086 3.351 -35.671 1.00 70.06 109 GLU A CA 1
ATOM 824 C C . GLU A 1 109 ? 1.922 3.445 -34.667 1.00 70.06 109 GLU A C 1
ATOM 826 O O . GLU A 1 109 ? 0.757 3.331 -35.070 1.00 70.06 109 GLU A O 1
ATOM 831 N N . PRO A 1 110 ? 2.187 3.612 -33.358 1.00 67.75 110 PRO A N 1
ATOM 832 C CA . PRO A 1 110 ? 1.132 3.721 -32.370 1.00 67.75 110 PRO A CA 1
ATOM 833 C C . PRO A 1 110 ? 0.238 4.911 -32.678 1.00 67.75 110 PRO A C 1
ATOM 835 O O . PRO A 1 110 ? 0.692 6.046 -32.808 1.00 67.75 110 PRO A O 1
ATOM 838 N N . ILE A 1 111 ? -1.065 4.655 -32.717 1.00 61.19 111 ILE A N 1
ATOM 839 C CA . ILE A 1 111 ? -2.052 5.723 -32.798 1.00 61.19 111 ILE A CA 1
ATOM 840 C C . ILE A 1 111 ? -2.186 6.326 -31.397 1.00 61.19 111 ILE A C 1
ATOM 842 O O . ILE A 1 111 ? -2.963 5.861 -30.561 1.00 61.19 111 ILE A O 1
ATOM 846 N N . VAL A 1 112 ? -1.372 7.341 -31.120 1.00 55.41 112 VAL A N 1
ATOM 847 C CA . VAL A 1 112 ? -1.418 8.109 -29.874 1.00 55.41 112 VAL A CA 1
ATOM 848 C C . VAL A 1 112 ? -2.594 9.085 -29.951 1.00 55.41 112 VAL A C 1
ATOM 850 O O . VAL A 1 112 ? -2.695 9.864 -30.894 1.00 55.41 112 VAL A O 1
ATOM 853 N N . GLY A 1 113 ? -3.495 9.047 -28.966 1.00 43.25 113 GLY A N 1
ATOM 854 C CA . GLY A 1 113 ? -4.624 9.984 -28.874 1.00 43.25 113 GLY A CA 1
ATOM 855 C C . GLY A 1 113 ? -6.002 9.425 -29.241 1.00 43.25 113 GLY A C 1
ATOM 856 O O . GLY A 1 113 ? -6.967 10.186 -29.235 1.00 43.25 113 GLY A O 1
ATOM 857 N N . VAL A 1 114 ? -6.143 8.119 -29.502 1.00 45.12 114 VAL A N 1
ATOM 858 C CA . VAL A 1 114 ? -7.475 7.490 -29.575 1.00 45.12 114 VAL A CA 1
ATOM 859 C C . VAL A 1 114 ? -7.922 7.110 -28.168 1.00 45.12 114 VAL A C 1
ATOM 861 O O . VAL A 1 114 ? -7.301 6.277 -27.507 1.00 45.12 114 VAL A O 1
ATOM 864 N N . SER A 1 115 ? -9.009 7.714 -27.695 1.00 41.44 115 SER A N 1
ATOM 865 C CA . SER A 1 115 ? -9.701 7.245 -26.501 1.00 41.44 115 SER A CA 1
ATOM 866 C C . SER A 1 115 ? -10.384 5.916 -26.8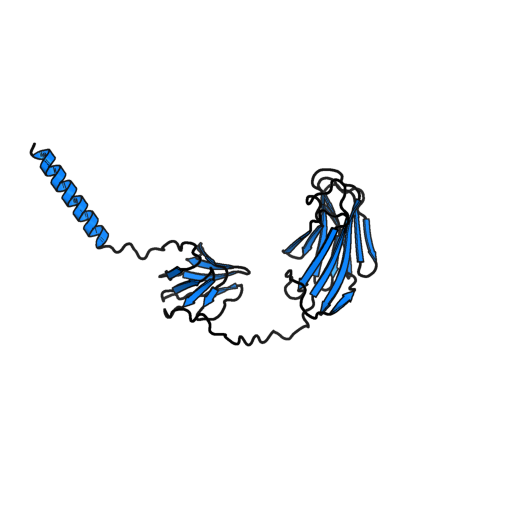22 1.00 41.44 115 SER A C 1
ATOM 868 O O . SER A 1 115 ? -11.415 5.860 -27.489 1.00 41.44 115 SER A O 1
ATOM 870 N N . TYR A 1 116 ? -9.824 4.811 -26.337 1.00 42.62 116 TYR A N 1
ATOM 871 C CA . TYR A 1 116 ? -10.605 3.587 -26.232 1.00 42.62 116 TYR A CA 1
ATOM 872 C C . TYR A 1 116 ? -11.579 3.773 -25.073 1.00 42.62 116 TYR A C 1
ATOM 874 O O . TYR A 1 116 ? -11.163 3.969 -23.930 1.00 42.62 116 TYR A O 1
ATOM 882 N N . ALA A 1 117 ? -12.880 3.692 -25.353 1.00 37.47 117 ALA A N 1
ATOM 883 C CA . ALA A 1 117 ? -13.856 3.397 -24.318 1.00 37.47 117 ALA A CA 1
ATOM 884 C C . ALA A 1 117 ? -13.568 1.972 -23.833 1.00 37.47 117 ALA A C 1
ATOM 886 O O . ALA A 1 117 ? -14.085 0.989 -24.363 1.00 37.47 117 ALA A O 1
ATOM 887 N N . VAL A 1 118 ? -12.665 1.848 -22.862 1.00 40.34 118 VAL A N 1
ATOM 888 C CA . VAL A 1 118 ? -12.493 0.610 -22.116 1.00 40.34 118 VAL A CA 1
ATOM 889 C C . VAL A 1 118 ? -13.790 0.432 -21.341 1.00 40.34 118 VAL A C 1
ATOM 891 O O . VAL A 1 118 ? -13.989 1.046 -20.296 1.00 40.34 118 VAL A O 1
ATOM 894 N N . SER A 1 119 ? -14.706 -0.380 -21.871 1.00 36.94 119 SER A N 1
ATOM 895 C CA . SER A 1 119 ? -15.793 -0.913 -21.061 1.00 36.94 119 SER A CA 1
ATOM 896 C C . SER A 1 119 ? -15.157 -1.923 -20.114 1.00 36.94 119 SER A C 1
ATOM 898 O O . SER A 1 119 ? -15.020 -3.109 -20.407 1.00 36.94 119 SER A O 1
ATOM 900 N N . TYR A 1 120 ? -14.651 -1.408 -18.997 1.00 37.84 120 TYR A N 1
ATOM 901 C CA . TYR A 1 120 ? -14.409 -2.223 -17.829 1.00 37.84 120 TYR A CA 1
ATOM 902 C C . TYR A 1 120 ? -15.792 -2.648 -17.356 1.00 37.84 120 TYR A C 1
ATOM 904 O O . TYR A 1 120 ? -16.549 -1.836 -16.834 1.00 37.84 120 TYR A O 1
ATOM 912 N N . THR A 1 121 ? -16.160 -3.900 -17.607 1.00 37.12 121 THR A N 1
ATOM 913 C CA . THR A 1 121 ? -17.170 -4.548 -16.780 1.00 37.12 121 THR A CA 1
ATOM 914 C C . THR A 1 121 ? -16.421 -4.942 -15.512 1.00 37.12 121 THR A C 1
ATOM 916 O O . THR A 1 121 ? -15.662 -5.916 -15.563 1.00 37.12 121 THR A O 1
ATOM 919 N N . PRO A 1 122 ? -16.509 -4.167 -14.410 1.00 43.56 122 PRO A N 1
ATOM 920 C CA . PRO A 1 122 ? -15.981 -4.640 -13.145 1.00 43.56 122 PRO A CA 1
ATOM 921 C C . PRO A 1 122 ? -16.564 -6.033 -12.888 1.00 43.56 122 PRO A C 1
ATOM 923 O O . PRO A 1 122 ? -17.754 -6.243 -13.161 1.00 43.56 122 PRO A O 1
ATOM 926 N N . PRO A 1 123 ? -15.774 -6.996 -12.380 1.00 37.94 123 PRO A N 1
ATOM 927 C CA . PRO A 1 123 ? -16.382 -8.158 -11.747 1.00 37.94 123 PRO A CA 1
ATOM 928 C C . PRO A 1 123 ? -17.418 -7.647 -10.738 1.00 37.94 123 PRO A C 1
ATOM 930 O O . PRO A 1 123 ? -17.199 -6.589 -10.146 1.00 37.94 123 PRO A O 1
ATOM 933 N N . LEU A 1 124 ? -18.551 -8.352 -10.616 1.00 38.66 124 LEU A N 1
ATOM 934 C CA . LEU A 1 124 ? -19.675 -8.003 -9.735 1.00 38.66 124 LEU A CA 1
ATOM 935 C C . LEU A 1 124 ? -19.179 -7.270 -8.483 1.00 38.66 124 LEU A C 1
ATOM 937 O O . LEU A 1 124 ? -18.499 -7.872 -7.650 1.00 38.66 124 LEU A O 1
ATOM 941 N N . LEU A 1 125 ? -19.492 -5.969 -8.416 1.00 42.34 125 LEU A N 1
ATOM 942 C CA . LEU A 1 125 ? -19.174 -5.089 -7.299 1.00 42.34 125 LEU A CA 1
ATOM 943 C C . LEU A 1 125 ? -19.673 -5.759 -6.019 1.00 42.34 125 LEU A C 1
ATOM 945 O O . LEU A 1 125 ? -20.853 -5.692 -5.684 1.00 42.34 125 LEU A O 1
ATOM 949 N N . HIS A 1 126 ? -18.754 -6.360 -5.271 1.00 49.53 126 HIS A N 1
ATOM 950 C CA . HIS A 1 126 ? -18.789 -6.058 -3.855 1.00 49.53 126 HIS A CA 1
ATOM 951 C C . HIS A 1 126 ? -18.548 -4.544 -3.793 1.00 49.53 126 HIS A C 1
ATOM 953 O O . HIS A 1 126 ? -17.643 -4.071 -4.493 1.00 49.53 126 HIS A O 1
ATOM 959 N N . PRO A 1 127 ? -19.387 -3.759 -3.095 1.00 61.38 127 PRO A N 1
ATOM 960 C CA . PRO A 1 127 ? -19.072 -2.352 -2.875 1.00 61.38 127 PRO A CA 1
ATOM 961 C C . PRO A 1 127 ? -17.628 -2.301 -2.375 1.00 61.38 127 PRO A C 1
ATOM 963 O O . PRO A 1 127 ? -17.281 -3.078 -1.487 1.00 61.38 127 PRO A O 1
ATOM 966 N N . ALA A 1 128 ? -16.768 -1.523 -3.039 1.00 63.12 128 ALA A N 1
ATOM 967 C CA . ALA A 1 128 ? -15.347 -1.505 -2.722 1.00 63.12 128 ALA A CA 1
ATOM 968 C C . ALA A 1 128 ? -15.200 -1.128 -1.245 1.00 63.12 128 ALA A C 1
ATOM 970 O O . ALA A 1 128 ? -15.480 0.006 -0.866 1.00 63.12 128 ALA A O 1
ATOM 971 N N . GLU A 1 129 ? -14.840 -2.103 -0.410 1.00 89.25 129 GLU A N 1
ATOM 972 C CA . GLU A 1 129 ? -14.658 -1.869 1.014 1.00 89.25 129 GLU A CA 1
ATOM 973 C C . GLU A 1 129 ? -13.221 -1.391 1.232 1.00 89.25 129 GLU A C 1
ATOM 975 O O . GLU A 1 129 ? -12.249 -2.042 0.839 1.00 89.25 129 GLU A O 1
ATOM 980 N N . PHE A 1 130 ? -13.080 -0.241 1.874 1.00 93.19 130 PHE A N 1
ATOM 981 C CA . PHE A 1 130 ? -11.796 0.318 2.257 1.00 93.19 130 PHE A CA 1
ATOM 982 C C . PHE A 1 130 ? -11.636 0.249 3.768 1.00 93.19 130 PHE A C 1
ATOM 984 O O . PHE A 1 130 ? -12.578 0.486 4.525 1.00 93.19 130 PHE A O 1
ATOM 991 N N . LEU A 1 131 ? -10.414 -0.016 4.210 1.00 96.12 131 LEU A N 1
ATOM 992 C CA . LEU A 1 131 ? -10.005 0.208 5.583 1.00 96.12 131 LEU A CA 1
ATOM 993 C C . LEU A 1 131 ? -9.293 1.553 5.663 1.00 96.12 131 LEU A C 1
ATOM 995 O O . LEU A 1 131 ? -8.236 1.741 5.056 1.00 96.12 131 LEU A O 1
ATOM 999 N N . LYS A 1 132 ? -9.865 2.473 6.436 1.00 97.38 132 LYS A N 1
ATOM 1000 C CA . LYS A 1 132 ? -9.219 3.724 6.822 1.00 97.38 132 LYS A CA 1
ATOM 1001 C C . LYS A 1 132 ? -8.672 3.575 8.237 1.00 97.38 132 LYS A C 1
ATOM 1003 O O . LYS A 1 132 ? -9.410 3.217 9.155 1.00 97.38 132 LYS A O 1
ATOM 1008 N N . LEU A 1 133 ? -7.391 3.885 8.405 1.00 98.00 133 LEU A N 1
ATOM 1009 C CA . LEU A 1 133 ? -6.758 4.061 9.705 1.00 98.00 133 LEU A CA 1
ATOM 1010 C C . LEU A 1 133 ? -6.474 5.543 9.918 1.00 98.00 133 LEU A C 1
ATOM 1012 O O . LEU A 1 133 ? -5.822 6.170 9.082 1.00 98.00 133 LEU A O 1
ATOM 1016 N N . GLU A 1 134 ? -6.919 6.084 11.044 1.00 97.56 134 GLU A N 1
ATOM 1017 C CA . GLU A 1 134 ? -6.442 7.372 11.549 1.00 97.56 134 GLU A CA 1
ATOM 1018 C C . GLU A 1 134 ? -5.474 7.098 12.691 1.00 97.56 134 GLU A C 1
ATOM 1020 O O . GLU A 1 134 ? -5.832 6.459 13.679 1.00 97.56 134 GLU A O 1
ATOM 1025 N N . ILE A 1 135 ? -4.234 7.538 12.523 1.00 95.69 135 ILE A N 1
ATOM 1026 C CA . ILE A 1 135 ? -3.122 7.196 13.399 1.00 95.69 135 ILE A CA 1
ATOM 1027 C C . ILE A 1 135 ? -2.636 8.486 14.045 1.00 95.69 135 ILE A C 1
ATOM 1029 O O . ILE A 1 135 ? -2.132 9.379 13.363 1.00 95.69 135 ILE A O 1
ATOM 1033 N N . THR A 1 136 ? -2.759 8.569 15.363 1.00 93.81 136 THR A N 1
ATOM 1034 C CA . THR A 1 136 ? -2.122 9.600 16.180 1.00 93.81 136 THR A CA 1
ATOM 1035 C C . THR A 1 136 ? -0.974 8.952 16.925 1.00 93.81 136 THR A C 1
ATOM 1037 O O . THR A 1 136 ? -1.198 8.023 17.691 1.00 93.81 136 THR A O 1
ATOM 1040 N N . TYR A 1 137 ? 0.253 9.400 16.698 1.00 88.38 137 TYR A N 1
ATOM 1041 C CA . TYR A 1 137 ? 1.428 8.769 17.290 1.00 88.38 137 TYR A CA 1
ATOM 1042 C C . TYR A 1 137 ? 2.226 9.721 18.155 1.00 88.38 137 TYR A C 1
ATOM 1044 O O . TYR A 1 137 ? 2.351 10.911 17.867 1.00 88.38 137 TYR A O 1
ATOM 1052 N N . HIS A 1 138 ? 2.747 9.158 19.236 1.00 84.38 138 HIS A N 1
ATOM 1053 C CA . HIS A 1 138 ? 3.416 9.872 20.306 1.00 84.38 138 HIS A CA 1
ATOM 1054 C C . HIS A 1 138 ? 4.890 9.500 20.257 1.00 84.38 138 HIS A C 1
ATOM 1056 O O . HIS A 1 138 ? 5.249 8.321 20.325 1.00 84.38 138 HIS A O 1
ATOM 1062 N N . HIS A 1 139 ? 5.746 10.504 20.089 1.00 76.38 139 HIS A N 1
ATOM 1063 C CA . HIS A 1 139 ? 7.187 10.293 20.044 1.00 76.38 139 HIS A CA 1
ATOM 1064 C C . HIS A 1 139 ? 7.787 10.381 21.445 1.00 76.38 139 HIS A C 1
ATOM 1066 O O . HIS A 1 139 ? 7.542 11.347 22.174 1.00 76.38 139 HIS A O 1
ATOM 1072 N N . GLY A 1 140 ? 8.662 9.427 21.758 1.00 64.94 140 GLY A N 1
ATOM 1073 C CA . GLY A 1 140 ? 9.658 9.585 22.812 1.00 64.94 140 GLY A CA 1
ATOM 1074 C C . GLY A 1 140 ? 10.709 10.626 22.409 1.00 64.94 140 GLY A C 1
ATOM 1075 O O . GLY A 1 140 ? 10.924 10.898 21.224 1.00 64.94 140 GLY A O 1
ATOM 1076 N N . TYR A 1 141 ? 11.338 11.255 23.397 1.00 61.00 141 TYR A N 1
ATOM 1077 C CA . TYR A 1 141 ? 12.457 12.174 23.182 1.00 61.00 141 TYR A CA 1
ATOM 1078 C C . TYR A 1 141 ? 13.734 11.381 22.852 1.00 61.00 141 TYR A C 1
ATOM 1080 O O . TYR A 1 141 ? 14.007 10.449 23.601 1.00 61.00 141 TYR A O 1
ATOM 1088 N N . PRO A 1 142 ? 14.564 11.774 21.856 1.00 57.62 142 PRO A N 1
ATOM 1089 C CA . PRO A 1 142 ? 14.545 13.029 21.092 1.00 57.62 142 PRO A CA 1
ATOM 1090 C C . PRO A 1 142 ? 13.702 13.001 19.798 1.00 57.62 142 PRO A C 1
ATOM 1092 O O . PRO A 1 142 ? 13.697 12.034 19.041 1.00 57.62 142 PRO A O 1
ATOM 1095 N N . HIS A 1 143 ? 13.036 14.124 19.505 1.00 54.56 143 HIS A N 1
ATOM 1096 C CA . HIS A 1 143 ? 12.102 14.282 18.381 1.00 54.56 143 HIS A CA 1
ATOM 1097 C C . HIS A 1 143 ? 12.808 14.289 17.013 1.00 54.56 143 HIS A C 1
ATOM 1099 O O . HIS A 1 143 ? 13.386 15.292 16.593 1.00 54.56 143 HIS A O 1
ATOM 1105 N N . GLY A 1 144 ? 12.732 13.181 16.281 1.00 59.69 144 GLY A N 1
ATOM 1106 C CA . GLY A 1 144 ? 13.107 13.117 14.870 1.00 59.69 144 GLY A CA 1
ATOM 1107 C C . GLY A 1 144 ? 12.411 11.956 14.165 1.00 59.69 144 GLY A C 1
ATOM 1108 O O . GLY A 1 144 ? 11.891 11.062 14.828 1.00 59.69 144 GLY A O 1
ATOM 1109 N N . CYS A 1 145 ? 12.473 11.920 12.827 1.00 64.56 145 CYS A N 1
ATOM 1110 C CA . CYS A 1 145 ? 11.952 10.829 11.973 1.00 64.56 145 CYS A CA 1
ATOM 1111 C C . CYS A 1 145 ? 12.621 9.458 12.163 1.00 64.56 145 CYS A C 1
ATOM 1113 O O . CYS A 1 145 ? 12.655 8.633 11.250 1.00 64.56 145 CYS A O 1
ATOM 1115 N N . ARG A 1 146 ? 13.235 9.236 13.319 1.00 57.88 146 ARG A N 1
ATOM 1116 C CA . ARG A 1 146 ? 13.876 7.983 13.697 1.00 57.88 146 ARG A CA 1
ATOM 1117 C C . ARG A 1 146 ? 12.875 7.031 14.341 1.00 57.88 146 ARG A C 1
ATOM 1119 O O . ARG A 1 146 ? 12.986 5.834 14.120 1.00 57.88 146 ARG A O 1
ATOM 1126 N N . ASN A 1 147 ? 11.878 7.580 15.035 1.00 58.28 147 ASN A N 1
ATOM 1127 C CA . ASN A 1 147 ? 10.855 6.828 15.753 1.00 58.28 147 ASN A CA 1
ATOM 1128 C C . ASN A 1 147 ? 9.527 6.984 15.020 1.00 58.28 147 ASN A C 1
ATOM 1130 O O . ASN A 1 147 ? 8.766 7.914 15.284 1.00 58.28 147 ASN A O 1
ATOM 1134 N N . ASN A 1 148 ? 9.303 6.117 14.040 1.00 76.94 148 ASN A N 1
ATOM 1135 C CA . ASN A 1 148 ? 8.164 6.186 13.134 1.00 76.94 148 ASN A CA 1
ATOM 1136 C C . ASN A 1 148 ? 7.110 5.157 13.528 1.00 76.94 148 ASN A C 1
ATOM 1138 O O . ASN A 1 148 ? 7.430 4.121 14.113 1.00 76.94 148 ASN A O 1
ATOM 1142 N N . VAL A 1 149 ? 5.858 5.424 13.165 1.00 88.62 149 VAL A N 1
ATOM 1143 C CA . VAL A 1 149 ? 4.853 4.364 13.150 1.00 88.62 149 VAL A CA 1
ATOM 1144 C C . VAL A 1 149 ? 4.952 3.628 11.832 1.00 88.62 149 VAL A C 1
ATOM 1146 O O . VAL A 1 149 ? 4.912 4.222 10.754 1.00 88.62 149 VAL A O 1
ATOM 1149 N N . HIS A 1 150 ? 5.050 2.317 11.948 1.00 92.31 150 HIS A N 1
ATOM 1150 C CA . HIS A 1 150 ? 5.082 1.378 10.854 1.00 92.31 150 HIS A CA 1
ATOM 1151 C C . HIS A 1 150 ? 3.780 0.592 10.861 1.00 92.31 150 HIS A C 1
ATOM 1153 O O . HIS A 1 150 ? 3.366 0.061 11.892 1.00 92.31 150 HIS A O 1
ATOM 1159 N N . VAL A 1 151 ? 3.136 0.510 9.704 1.00 95.81 151 VAL A N 1
ATOM 1160 C CA . VAL A 1 151 ? 1.973 -0.347 9.485 1.00 95.81 151 VAL A CA 1
ATOM 1161 C C . VAL A 1 151 ? 2.343 -1.362 8.424 1.00 95.81 151 VAL A C 1
ATOM 1163 O O . VAL A 1 151 ? 2.749 -0.991 7.328 1.00 95.81 151 VAL A O 1
ATOM 1166 N N . THR A 1 152 ? 2.194 -2.644 8.729 1.00 94.44 152 THR A N 1
ATOM 1167 C CA . THR A 1 152 ? 2.468 -3.748 7.799 1.00 94.44 152 THR A CA 1
ATOM 1168 C C . THR A 1 152 ? 1.229 -4.614 7.644 1.00 94.44 152 THR A C 1
ATOM 1170 O O . THR A 1 152 ? 0.499 -4.823 8.608 1.00 94.44 152 THR A O 1
ATOM 1173 N N . TRP A 1 153 ? 0.960 -5.097 6.435 1.00 94.69 153 TRP A N 1
ATOM 1174 C CA . TRP A 1 153 ? -0.131 -6.027 6.149 1.00 94.69 153 TRP A CA 1
ATOM 1175 C C . TRP A 1 153 ? 0.222 -6.856 4.914 1.00 94.69 153 TRP A C 1
ATOM 1177 O O . TRP A 1 153 ? 0.630 -6.324 3.881 1.00 94.69 153 TRP A O 1
ATOM 1187 N N . GLY A 1 154 ? 0.103 -8.181 5.015 1.00 89.56 154 GLY A N 1
ATOM 1188 C CA . GLY A 1 154 ? 0.599 -9.076 3.966 1.00 89.56 154 GLY A CA 1
ATOM 1189 C C . GLY A 1 154 ? 2.075 -8.804 3.641 1.00 89.56 154 GLY A C 1
ATOM 1190 O O . GLY A 1 154 ? 2.925 -8.851 4.525 1.00 89.56 154 GLY A O 1
ATOM 1191 N N . SER A 1 155 ? 2.372 -8.506 2.374 1.00 86.25 155 SER A N 1
ATOM 1192 C CA . SER A 1 155 ? 3.711 -8.125 1.893 1.00 86.25 155 SER A CA 1
ATOM 1193 C C . SER A 1 155 ? 3.915 -6.610 1.751 1.00 86.25 155 SER A C 1
ATOM 1195 O O . SER A 1 155 ? 4.904 -6.181 1.158 1.00 86.25 155 SER A O 1
ATOM 1197 N N . THR A 1 156 ? 2.966 -5.800 2.218 1.00 90.88 156 THR A N 1
ATOM 1198 C CA . THR A 1 156 ? 2.952 -4.346 2.036 1.00 90.88 156 THR A CA 1
ATOM 1199 C C . THR A 1 156 ? 3.194 -3.641 3.366 1.00 90.88 156 THR A C 1
ATOM 1201 O O . THR A 1 156 ? 2.845 -4.146 4.435 1.00 90.88 156 THR A O 1
ATOM 1204 N N . SER A 1 157 ? 3.798 -2.457 3.303 1.00 92.81 157 SER A N 1
ATOM 1205 C CA . SER A 1 157 ? 4.022 -1.602 4.462 1.00 92.81 157 SER A CA 1
ATOM 1206 C C . SER A 1 157 ? 3.770 -0.129 4.146 1.00 92.81 157 SER A C 1
ATOM 1208 O O . SER A 1 157 ? 3.778 0.304 2.989 1.00 92.81 157 SER A O 1
ATOM 1210 N N . ALA A 1 158 ? 3.533 0.650 5.194 1.00 90.88 158 ALA A N 1
ATOM 1211 C CA . ALA A 1 158 ? 3.510 2.099 5.164 1.00 90.88 158 ALA A CA 1
ATOM 1212 C C . ALA A 1 158 ? 4.194 2.639 6.421 1.00 90.88 158 ALA A C 1
ATOM 1214 O O . ALA A 1 158 ? 3.878 2.220 7.534 1.00 90.88 158 ALA A O 1
ATOM 1215 N N . ASP A 1 159 ? 5.094 3.594 6.217 1.00 90.44 159 ASP A N 1
ATOM 1216 C CA . ASP A 1 159 ? 5.872 4.218 7.279 1.00 90.44 159 ASP A CA 1
ATOM 1217 C C . ASP A 1 159 ? 5.462 5.684 7.411 1.00 90.44 159 ASP A C 1
ATOM 1219 O O . ASP A 1 159 ? 5.310 6.394 6.409 1.00 90.44 159 ASP A O 1
ATOM 1223 N N . PHE A 1 160 ? 5.285 6.138 8.648 1.00 87.81 160 PHE A N 1
ATOM 1224 C CA . PHE A 1 160 ? 4.833 7.487 8.961 1.00 87.81 160 PHE A CA 1
ATOM 1225 C C . PHE A 1 160 ? 5.794 8.161 9.934 1.00 87.81 160 PHE A C 1
ATOM 1227 O O . PHE A 1 160 ? 6.022 7.674 11.041 1.00 87.81 160 PHE A O 1
ATOM 1234 N N . CYS A 1 161 ? 6.324 9.308 9.514 1.00 83.44 161 CYS A N 1
ATOM 1235 C CA . CYS A 1 161 ? 7.091 10.213 10.359 1.00 83.44 161 CYS A CA 1
ATOM 1236 C C . CYS A 1 161 ? 6.340 11.537 10.522 1.00 83.44 161 CYS A C 1
ATOM 1238 O O . CYS A 1 161 ? 5.815 12.070 9.546 1.00 83.44 161 CYS A O 1
ATOM 1240 N N . SER A 1 162 ? 6.358 12.110 11.731 1.00 76.19 162 SER A N 1
ATOM 1241 C CA . SER A 1 162 ? 6.142 13.545 11.937 1.00 76.19 162 SER A CA 1
ATOM 1242 C C . SER A 1 162 ? 7.295 14.144 12.744 1.00 76.19 162 SER A C 1
ATOM 1244 O O . SER A 1 162 ? 7.944 13.459 13.529 1.00 76.19 162 SER A O 1
ATOM 1246 N N . SER A 1 163 ? 7.544 15.439 12.560 1.00 76.00 163 SER A N 1
ATOM 1247 C CA . SER A 1 163 ? 8.346 16.247 13.486 1.00 76.00 163 SER A CA 1
ATOM 1248 C C . SER A 1 163 ? 7.508 16.846 14.626 1.00 76.00 163 SER A C 1
ATOM 1250 O O . SER A 1 163 ? 8.068 17.434 15.549 1.00 76.00 163 SER A O 1
ATOM 1252 N N . SER A 1 164 ? 6.177 16.718 14.568 1.00 75.12 164 SER A N 1
ATOM 1253 C CA . SER A 1 164 ? 5.242 17.140 15.614 1.00 75.12 164 SER A CA 1
ATOM 1254 C C . SER A 1 164 ? 5.004 16.032 16.639 1.00 75.12 164 SER A C 1
ATOM 1256 O O . SER A 1 164 ? 5.020 14.855 16.292 1.00 75.12 164 SER A O 1
ATOM 1258 N N . ASN A 1 165 ? 4.723 16.411 17.889 1.00 77.94 165 ASN A N 1
ATOM 1259 C CA . ASN A 1 165 ? 4.280 15.485 18.929 1.00 77.94 165 ASN A CA 1
ATOM 1260 C C . ASN A 1 165 ? 2.982 16.016 19.576 1.00 77.94 165 ASN A C 1
ATOM 1262 O O . ASN A 1 165 ? 3.047 17.028 20.278 1.00 77.94 165 ASN A O 1
ATOM 1266 N N . PRO A 1 166 ? 1.815 15.394 19.323 1.00 84.75 166 PRO A N 1
ATOM 1267 C CA . PRO A 1 166 ? 1.639 14.168 18.544 1.00 84.75 166 PRO A CA 1
ATOM 1268 C C . PRO A 1 166 ? 1.815 14.368 17.026 1.00 84.75 166 PRO A C 1
ATOM 1270 O O . PRO A 1 166 ? 1.633 15.464 16.484 1.00 84.75 166 PRO A O 1
ATOM 1273 N N . GLY A 1 167 ? 2.176 13.289 16.336 1.00 86.88 167 GLY A N 1
ATOM 1274 C CA . GLY A 1 167 ? 2.116 13.158 14.884 1.00 86.88 167 GLY A CA 1
ATOM 1275 C C . GLY A 1 167 ? 0.765 12.609 14.427 1.00 86.88 167 GLY A C 1
ATOM 1276 O O . GLY A 1 167 ? 0.067 11.944 15.193 1.00 86.88 167 GLY A O 1
ATOM 1277 N N . TYR A 1 168 ? 0.388 12.889 13.179 1.00 90.94 168 TYR A N 1
ATOM 1278 C CA . TYR A 1 168 ? -0.866 12.414 12.594 1.00 90.94 168 TYR A CA 1
ATOM 1279 C C . TYR A 1 168 ? -0.646 11.839 11.200 1.00 90.94 168 TYR A C 1
ATOM 1281 O O . TYR A 1 168 ? 0.032 12.442 10.367 1.00 90.94 168 TYR A O 1
ATOM 1289 N N . ALA A 1 169 ? -1.267 10.695 10.937 1.00 91.88 169 ALA A N 1
ATOM 1290 C CA . ALA A 1 169 ? -1.282 10.064 9.632 1.00 91.88 169 ALA A CA 1
ATOM 1291 C C . ALA A 1 169 ? -2.637 9.420 9.335 1.00 91.88 169 ALA A C 1
ATOM 1293 O O . ALA A 1 169 ? -3.341 8.953 10.230 1.00 91.88 169 ALA A O 1
ATOM 1294 N N . ILE A 1 170 ? -2.963 9.349 8.046 1.00 95.31 170 ILE A N 1
ATOM 1295 C CA . ILE A 1 170 ? -4.098 8.580 7.539 1.00 95.31 170 ILE A CA 1
ATOM 1296 C C . ILE A 1 170 ? -3.566 7.525 6.578 1.00 95.31 170 ILE A C 1
ATOM 1298 O O . ILE A 1 170 ? -2.780 7.831 5.674 1.00 95.31 170 ILE A O 1
ATOM 1302 N N . LEU A 1 171 ? -4.027 6.291 6.747 1.00 95.56 171 LEU A N 1
ATOM 1303 C CA . LEU A 1 171 ? -3.776 5.196 5.821 1.00 95.56 171 LEU A CA 1
ATOM 1304 C C . LEU A 1 171 ? -5.097 4.692 5.250 1.00 95.56 171 LEU A C 1
ATOM 1306 O O . LEU A 1 171 ? -6.028 4.416 5.999 1.00 95.56 171 LEU A O 1
ATOM 1310 N N . TRP A 1 172 ? -5.143 4.527 3.932 1.00 96.06 172 TRP A N 1
ATOM 1311 C CA . TRP A 1 172 ? -6.245 3.882 3.231 1.00 96.06 172 TRP A CA 1
ATOM 1312 C C . TRP A 1 172 ? -5.750 2.604 2.563 1.00 96.06 172 TRP A C 1
ATOM 1314 O O . TRP A 1 172 ? -4.738 2.619 1.853 1.00 96.06 172 TRP A O 1
ATOM 1324 N N . ILE A 1 173 ? -6.469 1.509 2.791 1.00 94.19 173 ILE A N 1
ATOM 1325 C CA . ILE A 1 173 ? -6.199 0.192 2.213 1.00 94.19 173 ILE A CA 1
ATOM 1326 C C . ILE A 1 173 ? -7.467 -0.278 1.509 1.00 94.19 173 ILE A C 1
ATOM 1328 O O . ILE A 1 173 ? -8.539 -0.300 2.106 1.00 94.19 173 ILE A O 1
ATOM 1332 N N . ASP A 1 174 ? -7.344 -0.666 0.247 1.00 91.44 174 ASP A N 1
ATOM 1333 C CA . ASP A 1 174 ? -8.401 -1.382 -0.465 1.00 91.44 174 ASP A CA 1
ATOM 1334 C C . ASP A 1 174 ? -8.431 -2.834 0.034 1.00 91.44 174 ASP A C 1
ATOM 1336 O O . ASP A 1 174 ? -7.453 -3.568 -0.127 1.00 91.44 174 ASP A O 1
ATOM 1340 N N . LEU A 1 175 ? -9.534 -3.253 0.664 1.00 89.69 175 LEU A N 1
ATOM 1341 C CA . LEU A 1 175 ? -9.662 -4.595 1.246 1.00 89.69 175 LEU A CA 1
ATOM 1342 C C . LEU A 1 175 ? -9.794 -5.700 0.191 1.00 89.69 175 LEU A C 1
ATOM 1344 O O . LEU A 1 175 ? -9.574 -6.870 0.504 1.00 89.69 175 LEU A O 1
ATOM 1348 N N . THR A 1 176 ? -10.111 -5.342 -1.053 1.00 85.62 176 THR A N 1
ATOM 1349 C CA . THR A 1 176 ? -10.196 -6.281 -2.177 1.00 85.62 176 THR A CA 1
ATOM 1350 C C . THR A 1 176 ? -8.808 -6.606 -2.712 1.00 85.62 176 THR A C 1
ATOM 1352 O O . THR A 1 176 ? -8.480 -7.768 -2.943 1.00 85.62 176 THR A O 1
ATOM 1355 N N . THR A 1 177 ? -7.983 -5.578 -2.922 1.00 86.56 177 THR A N 1
ATOM 1356 C CA . THR A 1 177 ? -6.653 -5.730 -3.537 1.00 86.56 177 THR A CA 1
ATOM 1357 C C . THR A 1 177 ? -5.519 -5.836 -2.519 1.00 86.56 177 THR A C 1
ATOM 1359 O O . THR A 1 177 ? -4.401 -6.216 -2.874 1.00 86.56 177 THR A O 1
ATOM 1362 N N . GLY A 1 178 ? -5.773 -5.472 -1.260 1.00 87.75 178 GLY A N 1
ATOM 1363 C CA . GLY A 1 178 ? -4.752 -5.339 -0.225 1.00 87.75 178 GLY A CA 1
ATOM 1364 C C . GLY A 1 178 ? -3.745 -4.223 -0.518 1.00 87.75 178 GLY A C 1
ATOM 1365 O O . GLY A 1 178 ? -2.671 -4.208 0.077 1.00 87.75 178 GLY A O 1
ATOM 1366 N N . GLN A 1 179 ? -4.033 -3.309 -1.448 1.00 88.81 179 GLN A N 1
ATOM 1367 C CA . GLN A 1 179 ? -3.112 -2.238 -1.822 1.00 88.81 179 GLN A CA 1
ATOM 1368 C C . GLN A 1 179 ? -3.377 -0.962 -1.026 1.00 88.81 179 GLN A C 1
ATOM 1370 O O . GLN A 1 179 ? -4.513 -0.636 -0.678 1.00 88.81 179 GLN A O 1
ATOM 1375 N N . ARG A 1 180 ? -2.307 -0.198 -0.781 1.00 90.94 180 ARG A N 1
ATOM 1376 C CA . ARG A 1 180 ? -2.421 1.174 -0.281 1.00 90.94 180 ARG A CA 1
ATOM 1377 C C . ARG A 1 180 ? -3.030 2.050 -1.372 1.00 90.94 180 ARG A C 1
ATOM 1379 O O . ARG A 1 180 ? -2.537 2.062 -2.499 1.00 90.94 180 ARG A O 1
ATOM 1386 N N . VAL A 1 181 ? -4.033 2.840 -1.015 1.00 90.19 181 VAL A N 1
ATOM 1387 C CA . VAL A 1 181 ? -4.696 3.776 -1.931 1.00 90.19 181 VAL A CA 1
ATOM 1388 C C . VAL A 1 181 ? -4.693 5.197 -1.364 1.00 90.19 181 VAL A C 1
ATOM 1390 O O . VAL A 1 181 ? -4.318 5.431 -0.213 1.00 90.19 181 VAL A O 1
ATOM 1393 N N . ARG A 1 182 ? -5.050 6.175 -2.200 1.00 90.31 182 ARG A N 1
ATOM 1394 C CA . ARG A 1 182 ? -5.430 7.514 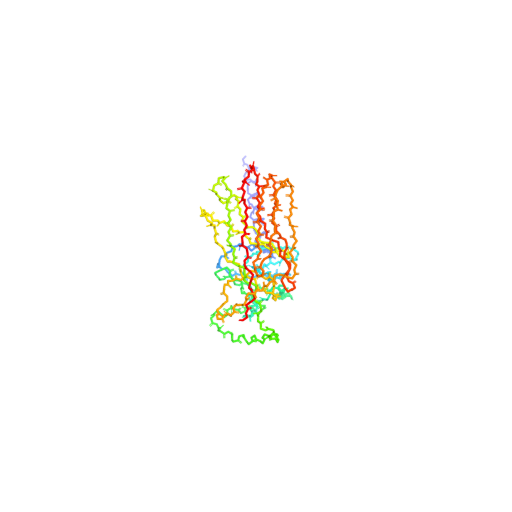-1.725 1.00 90.31 182 ARG A CA 1
ATOM 1395 C C . ARG A 1 182 ? -6.877 7.476 -1.236 1.00 90.31 182 ARG A C 1
ATOM 1397 O O . ARG A 1 182 ? -7.598 6.543 -1.572 1.00 90.31 182 ARG A O 1
ATOM 1404 N N . GLU A 1 183 ? -7.281 8.496 -0.482 1.00 89.06 183 GLU A N 1
ATOM 1405 C CA . GLU A 1 183 ? -8.678 8.681 -0.078 1.00 89.06 183 GLU A CA 1
ATOM 1406 C C . GLU A 1 183 ? -9.608 8.587 -1.300 1.00 89.06 183 GLU A C 1
ATOM 1408 O O . GLU A 1 183 ? -9.467 9.391 -2.231 1.00 89.06 183 GLU A O 1
ATOM 1413 N N . PRO A 1 184 ? -10.512 7.594 -1.345 1.00 82.94 184 PRO A N 1
ATOM 1414 C CA . PRO A 1 184 ? -11.429 7.452 -2.462 1.00 82.94 184 PRO A CA 1
ATOM 1415 C C . PRO A 1 184 ? -12.528 8.529 -2.395 1.00 82.94 184 PRO A C 1
ATOM 1417 O O . PRO A 1 184 ? -13.015 8.850 -1.312 1.00 82.94 184 PRO A O 1
ATOM 1420 N N . PRO A 1 185 ? -12.950 9.110 -3.530 1.00 81.00 185 PRO A N 1
ATOM 1421 C CA . PRO A 1 185 ? -13.975 10.148 -3.530 1.00 81.00 185 PRO A CA 1
ATOM 1422 C C . PRO A 1 185 ? -15.354 9.574 -3.177 1.00 81.00 185 PRO A C 1
ATOM 1424 O O . PRO A 1 185 ? -15.778 8.575 -3.751 1.00 81.00 185 PRO A O 1
ATOM 1427 N N . GLY A 1 186 ? -16.079 10.251 -2.282 1.00 84.25 186 GLY A N 1
ATOM 1428 C CA . GLY A 1 186 ? -17.488 9.955 -1.991 1.00 84.25 186 GLY A CA 1
ATOM 1429 C C . GLY A 1 186 ? -17.749 8.738 -1.097 1.00 84.25 186 GLY A C 1
ATOM 1430 O O . GLY A 1 186 ? -18.901 8.330 -0.986 1.00 84.25 186 GLY A O 1
ATOM 1431 N N . VAL A 1 187 ? -16.722 8.171 -0.458 1.00 86.88 187 VAL A N 1
ATOM 1432 C CA . VAL A 1 187 ? -16.893 7.045 0.474 1.00 86.88 187 VAL A CA 1
ATOM 1433 C C . VAL A 1 187 ? -17.450 7.499 1.816 1.00 86.88 187 VAL A C 1
ATOM 1435 O O . VAL A 1 187 ? -17.100 8.563 2.330 1.00 86.88 187 VAL A O 1
ATOM 1438 N N . THR A 1 188 ? -18.289 6.659 2.416 1.00 91.69 188 THR A N 1
ATOM 1439 C CA . THR A 1 188 ? -18.800 6.867 3.774 1.00 91.69 188 THR A CA 1
ATOM 1440 C C . THR A 1 188 ? -18.127 5.886 4.719 1.00 91.69 188 THR A C 1
ATOM 1442 O O . THR A 1 188 ? -18.156 4.682 4.486 1.00 91.69 188 THR A O 1
ATOM 1445 N N . CYS A 1 189 ? -17.529 6.393 5.796 1.00 94.50 189 CYS A N 1
ATOM 1446 C CA . CYS A 1 189 ? -16.797 5.584 6.766 1.00 94.50 189 CYS A CA 1
ATOM 1447 C C . CYS A 1 189 ? -17.598 5.376 8.051 1.00 94.50 189 CYS A C 1
ATOM 1449 O O . CYS A 1 189 ? -18.073 6.338 8.652 1.00 94.50 189 CYS A O 1
ATOM 1451 N N . ASN A 1 190 ? -17.661 4.130 8.516 1.00 95.88 190 ASN A N 1
ATOM 1452 C CA . ASN A 1 190 ? -18.230 3.762 9.806 1.00 95.88 190 ASN A CA 1
ATOM 1453 C C . ASN A 1 190 ? -17.132 3.220 10.738 1.00 95.88 190 ASN A C 1
ATOM 1455 O O . ASN A 1 190 ? -16.275 2.458 10.280 1.00 95.88 190 ASN A O 1
ATOM 1459 N N . PRO A 1 191 ? -17.142 3.573 12.039 1.00 96.94 191 PRO A N 1
ATOM 1460 C CA . PRO A 1 191 ? -16.248 2.982 13.032 1.00 96.94 191 PRO A CA 1
ATOM 1461 C C . PRO A 1 191 ? -16.297 1.452 12.995 1.00 96.94 191 PRO A C 1
ATOM 1463 O O . PRO A 1 191 ? -17.376 0.862 13.028 1.00 96.94 191 PRO A O 1
ATOM 1466 N N . ALA A 1 192 ? -15.133 0.807 12.953 1.00 94.38 192 ALA A N 1
ATOM 1467 C CA . ALA A 1 192 ? -15.033 -0.645 12.872 1.00 94.38 192 ALA A CA 1
ATOM 1468 C C . ALA A 1 192 ? -14.059 -1.180 13.919 1.00 94.38 192 ALA A C 1
ATOM 1470 O O . ALA A 1 192 ? -12.856 -0.970 13.823 1.00 94.38 192 ALA A O 1
ATOM 1471 N N . ALA A 1 193 ? -14.574 -1.882 14.926 1.00 94.12 193 ALA A N 1
ATOM 1472 C CA . ALA A 1 193 ? -13.733 -2.535 15.921 1.00 94.12 193 ALA A CA 1
ATOM 1473 C C . ALA A 1 193 ? -12.951 -3.700 15.292 1.00 94.12 193 ALA A C 1
ATOM 1475 O O . ALA A 1 193 ? -13.569 -4.555 14.647 1.00 94.12 193 ALA A O 1
ATOM 1476 N N . PRO A 1 194 ? -11.623 -3.783 15.493 1.00 95.75 194 PRO A N 1
ATOM 1477 C CA . PRO A 1 194 ? -10.883 -4.993 15.170 1.00 95.75 194 PRO A CA 1
ATOM 1478 C C . PRO A 1 194 ? -11.463 -6.212 15.888 1.00 95.75 194 PRO A C 1
ATOM 1480 O O . PRO A 1 194 ? -11.835 -6.138 17.060 1.00 95.75 194 PRO A O 1
ATOM 1483 N N . THR A 1 195 ? -11.533 -7.341 15.184 1.00 95.38 195 THR A N 1
ATOM 1484 C CA . THR A 1 195 ? -12.053 -8.610 15.716 1.00 95.38 195 THR A CA 1
ATOM 1485 C C . THR A 1 195 ? -11.044 -9.321 16.608 1.00 95.38 195 THR A C 1
ATOM 1487 O O . THR A 1 195 ? -11.425 -10.141 17.437 1.00 95.38 195 THR A O 1
ATOM 1490 N N . SER A 1 196 ? -9.756 -9.029 16.430 1.00 95.12 196 SER A N 1
ATOM 1491 C CA . SER A 1 196 ? -8.699 -9.447 17.343 1.00 95.12 196 SER A CA 1
ATOM 1492 C C . SER A 1 196 ? -7.651 -8.353 17.463 1.00 95.12 196 SER A C 1
ATOM 1494 O O . SER A 1 196 ? -7.386 -7.639 16.493 1.00 95.12 196 SER A O 1
ATOM 1496 N N . VAL A 1 197 ? -7.060 -8.247 18.651 1.00 96.25 197 VAL A N 1
ATOM 1497 C CA . VAL A 1 197 ? -5.908 -7.396 18.943 1.00 96.25 197 VAL A CA 1
ATOM 1498 C C . VAL A 1 197 ? -4.937 -8.218 19.782 1.00 96.25 197 VAL A C 1
ATOM 1500 O O . VAL A 1 197 ? -5.296 -8.749 20.830 1.00 96.25 197 VAL A O 1
ATOM 1503 N N . GLU A 1 198 ? -3.708 -8.345 19.302 1.00 94.94 198 GLU A N 1
ATOM 1504 C CA . GLU A 1 198 ? -2.635 -9.108 19.931 1.00 94.94 198 GLU A CA 1
ATOM 1505 C C . GLU A 1 198 ? -1.428 -8.192 20.122 1.00 94.94 198 GLU A C 1
ATOM 1507 O O . GLU A 1 198 ? -1.110 -7.380 19.253 1.00 94.94 198 GLU A O 1
ATOM 1512 N N . ARG A 1 199 ? -0.723 -8.325 21.247 1.00 94.88 199 ARG A N 1
ATOM 1513 C CA . ARG A 1 199 ? 0.537 -7.600 21.451 1.00 94.88 199 ARG A CA 1
ATOM 1514 C C . ARG A 1 199 ? 1.563 -8.066 20.422 1.00 94.88 199 ARG A C 1
ATOM 1516 O O . ARG A 1 199 ? 1.716 -9.264 20.199 1.00 94.88 199 ARG A O 1
ATOM 1523 N N . TYR A 1 200 ? 2.280 -7.119 19.834 1.00 94.00 200 TYR A N 1
ATOM 1524 C CA . TYR A 1 200 ? 3.397 -7.390 18.941 1.00 94.00 200 TYR A CA 1
ATOM 1525 C C . TYR A 1 200 ? 4.656 -6.786 19.545 1.00 94.00 200 TYR A C 1
ATOM 1527 O O . TYR A 1 200 ? 4.690 -5.592 19.835 1.00 94.00 200 TYR A O 1
ATOM 1535 N N . SER A 1 201 ? 5.689 -7.601 19.727 1.00 92.62 201 SER A N 1
ATOM 1536 C CA . SER A 1 201 ? 6.999 -7.115 20.131 1.00 92.62 201 SER A CA 1
ATOM 1537 C C . SER A 1 201 ? 8.128 -7.986 19.592 1.00 92.62 201 SER A C 1
ATOM 1539 O O . SER A 1 201 ? 7.975 -9.186 19.371 1.00 92.62 201 SER A O 1
ATOM 1541 N N . SER A 1 202 ? 9.280 -7.358 19.389 1.00 89.94 202 SER A N 1
ATOM 1542 C CA . SER A 1 202 ? 10.554 -7.989 19.056 1.00 89.94 202 SER A CA 1
ATOM 1543 C C . SER A 1 202 ? 11.682 -7.165 19.675 1.00 89.94 202 SER A C 1
ATOM 1545 O O . SER A 1 202 ? 11.611 -5.939 19.675 1.00 89.94 202 SER A O 1
ATOM 1547 N N . GLY A 1 203 ? 12.734 -7.811 20.177 1.00 87.44 203 GLY A N 1
ATOM 1548 C CA . GLY A 1 203 ? 13.816 -7.140 20.908 1.00 87.44 203 GLY A CA 1
ATOM 1549 C C . GLY A 1 203 ? 13.508 -6.945 22.398 1.00 87.44 203 GLY A C 1
ATOM 1550 O O . GLY A 1 203 ? 12.690 -7.667 22.968 1.00 87.44 203 GLY A O 1
ATOM 1551 N N . SER A 1 204 ? 14.198 -6.000 23.045 1.00 84.81 204 SER A N 1
ATOM 1552 C CA . SER A 1 204 ? 14.059 -5.745 24.486 1.00 84.81 204 SER A CA 1
ATOM 1553 C C . SER A 1 204 ? 12.955 -4.722 24.757 1.00 84.81 204 SER A C 1
ATOM 1555 O O . SER A 1 204 ? 13.131 -3.541 24.472 1.00 84.81 204 SER A O 1
ATOM 1557 N N . VAL A 1 205 ? 11.830 -5.167 25.323 1.00 85.81 205 VAL A N 1
ATOM 1558 C CA . VAL A 1 205 ? 10.647 -4.337 25.618 1.00 85.81 205 VAL A CA 1
ATOM 1559 C C . VAL A 1 205 ? 10.237 -4.555 27.071 1.00 85.81 205 VAL A C 1
ATOM 1561 O O . VAL A 1 205 ? 9.993 -5.697 27.458 1.00 85.81 205 VAL A O 1
ATOM 1564 N N . SER A 1 206 ? 10.170 -3.492 27.877 1.00 81.00 206 SER A N 1
ATOM 1565 C CA . SER A 1 206 ? 9.871 -3.609 29.314 1.00 81.00 206 SER A CA 1
ATOM 1566 C C . SER A 1 206 ? 8.387 -3.436 29.642 1.00 81.00 206 SER A C 1
ATOM 1568 O O . SER A 1 206 ? 7.879 -4.162 30.489 1.00 81.00 206 SER A O 1
ATOM 1570 N N . ASP A 1 207 ? 7.677 -2.539 28.942 1.00 84.69 207 ASP A N 1
ATOM 1571 C CA . ASP A 1 207 ? 6.357 -2.049 29.384 1.00 84.69 207 ASP A CA 1
ATOM 1572 C C . ASP A 1 207 ? 5.348 -1.850 28.238 1.00 84.69 207 ASP A C 1
ATOM 1574 O O . ASP A 1 207 ? 4.704 -0.809 28.140 1.00 84.69 207 ASP A O 1
ATOM 1578 N N . LEU A 1 208 ? 5.196 -2.828 27.338 1.00 91.38 208 LEU A N 1
ATOM 1579 C CA . LEU A 1 208 ? 4.196 -2.732 26.266 1.00 91.38 208 LEU A CA 1
ATOM 1580 C C . LEU A 1 208 ? 2.773 -2.923 26.807 1.00 91.38 208 LEU A C 1
ATOM 1582 O O . LEU A 1 208 ? 2.331 -4.049 27.071 1.00 91.38 208 LEU A O 1
ATOM 1586 N N . ASN A 1 209 ? 2.033 -1.823 26.881 1.00 94.56 209 ASN A N 1
ATOM 1587 C CA . ASN A 1 209 ? 0.595 -1.828 27.075 1.00 94.56 209 ASN A CA 1
ATOM 1588 C C . ASN A 1 209 ? -0.128 -1.707 25.729 1.00 94.56 209 ASN A C 1
ATOM 1590 O O . ASN A 1 209 ? 0.246 -0.895 24.886 1.00 94.56 209 ASN A O 1
ATOM 1594 N N . VAL A 1 210 ? -1.174 -2.511 25.544 1.00 96.25 210 VAL A N 1
ATOM 1595 C CA . VAL A 1 210 ? -2.053 -2.479 24.369 1.00 96.25 210 VAL A CA 1
ATOM 1596 C C . VAL A 1 210 ? -3.481 -2.565 24.874 1.00 96.25 210 VAL A C 1
ATOM 1598 O O . VAL A 1 210 ? -3.828 -3.515 25.576 1.00 96.25 210 VAL A O 1
ATOM 1601 N N . GLU A 1 211 ? -4.295 -1.586 24.503 1.00 97.00 211 GLU A N 1
ATOM 1602 C CA . GLU A 1 211 ? -5.682 -1.450 24.933 1.00 97.00 211 GLU A CA 1
ATOM 1603 C C . GLU A 1 211 ? -6.587 -1.241 23.722 1.00 97.00 211 GLU A C 1
ATOM 1605 O O . GLU A 1 211 ? -6.276 -0.464 22.821 1.00 97.00 211 GLU A O 1
ATOM 1610 N N . GLN A 1 212 ? -7.733 -1.920 23.707 1.00 96.81 212 GLN A N 1
ATOM 1611 C CA . GLN A 1 212 ? -8.769 -1.733 22.697 1.00 96.81 212 GLN A CA 1
ATOM 1612 C C . GLN A 1 212 ? -10.010 -1.112 23.344 1.00 96.81 212 GLN A C 1
ATOM 1614 O O . GLN A 1 212 ? -10.540 -1.640 24.320 1.00 96.81 212 GLN A O 1
ATOM 1619 N N . ALA A 1 213 ? -10.509 -0.027 22.755 1.00 96.56 213 ALA A N 1
ATOM 1620 C CA . ALA A 1 213 ? -11.749 0.635 23.138 1.00 96.56 213 ALA A CA 1
ATOM 1621 C C . ALA A 1 213 ? -12.597 0.895 21.883 1.00 96.56 213 ALA A C 1
ATOM 1623 O O . ALA A 1 213 ? -12.406 1.876 21.164 1.00 96.56 213 ALA A O 1
ATOM 1624 N N . GLY A 1 214 ? -13.531 -0.014 21.589 1.00 96.00 214 GLY A N 1
ATOM 1625 C CA . GLY A 1 214 ? -14.349 0.058 20.376 1.00 96.00 214 GLY A CA 1
ATOM 1626 C C . GLY A 1 214 ? -13.497 -0.048 19.108 1.00 96.00 214 GLY A C 1
ATOM 1627 O O . GLY A 1 214 ? -12.799 -1.043 18.905 1.00 96.00 214 GLY A O 1
ATOM 1628 N N . ASN A 1 215 ? -13.558 0.978 18.255 1.00 97.19 215 ASN A N 1
ATOM 1629 C CA . ASN A 1 215 ? -12.755 1.078 17.034 1.00 97.19 215 ASN A CA 1
ATOM 1630 C C . ASN A 1 215 ? -11.374 1.704 17.246 1.00 97.19 215 ASN A C 1
ATOM 1632 O O . ASN A 1 215 ? -10.674 1.941 16.267 1.00 97.19 215 ASN A O 1
ATOM 1636 N N . LYS A 1 216 ? -10.992 1.998 18.489 1.00 97.81 216 LYS A N 1
ATOM 1637 C CA . LYS A 1 216 ? -9.673 2.512 18.839 1.00 97.81 216 LYS A CA 1
ATOM 1638 C C . LYS A 1 216 ? -8.812 1.385 19.400 1.00 97.81 216 LYS A C 1
ATOM 1640 O O . LYS A 1 216 ? -9.256 0.663 20.292 1.00 97.81 216 LYS A O 1
ATOM 1645 N N . VAL A 1 217 ? -7.573 1.281 18.933 1.00 98.00 217 VAL A N 1
ATOM 1646 C CA . VAL A 1 217 ? -6.517 0.507 19.593 1.00 98.00 217 VAL A CA 1
ATOM 1647 C C . VAL A 1 217 ? -5.379 1.451 19.936 1.00 98.00 217 VAL A C 1
ATOM 1649 O O . VAL A 1 217 ? -4.854 2.143 19.067 1.00 98.00 217 VAL A O 1
ATOM 1652 N N . SER A 1 218 ? -5.018 1.480 21.208 1.00 96.62 218 SER A N 1
ATOM 1653 C CA . SER A 1 218 ? -3.918 2.268 21.738 1.00 96.62 218 SER A CA 1
ATOM 1654 C C . SER A 1 218 ? -2.797 1.335 22.152 1.00 96.62 218 SER A C 1
ATOM 1656 O O . SER A 1 218 ? -3.045 0.293 22.757 1.00 96.62 218 SER A O 1
ATOM 1658 N N . PHE A 1 219 ? -1.559 1.719 21.876 1.00 94.94 219 PHE A N 1
ATOM 1659 C CA . PHE A 1 219 ? -0.411 1.099 22.517 1.00 94.94 219 PHE A CA 1
ATOM 1660 C C . PHE A 1 219 ? 0.579 2.146 22.983 1.00 94.94 219 PHE A C 1
ATOM 1662 O O . PHE A 1 219 ? 0.714 3.204 22.372 1.00 94.94 219 PHE A O 1
ATOM 1669 N N . ASN A 1 220 ? 1.271 1.821 24.064 1.00 91.81 220 ASN A N 1
ATOM 1670 C CA . ASN A 1 220 ? 2.379 2.591 24.597 1.00 91.81 220 ASN A CA 1
ATOM 1671 C C . ASN A 1 220 ? 3.387 1.606 25.188 1.00 91.81 220 ASN A C 1
ATOM 1673 O O . ASN A 1 220 ? 2.987 0.611 25.795 1.00 91.81 220 ASN A O 1
ATOM 1677 N N . GLY A 1 221 ? 4.673 1.856 24.999 1.00 88.31 221 GLY A N 1
ATOM 1678 C CA . GLY A 1 221 ? 5.714 1.064 25.624 1.00 88.31 221 GLY A CA 1
ATOM 1679 C C . GLY A 1 221 ? 7.065 1.751 25.621 1.00 88.31 221 GLY A C 1
ATOM 1680 O O . GLY A 1 221 ? 7.227 2.861 25.120 1.00 88.31 221 GLY A O 1
ATOM 1681 N N . ASN A 1 222 ? 8.026 1.041 26.203 1.00 85.25 222 ASN A N 1
ATOM 1682 C CA . ASN A 1 222 ? 9.432 1.414 26.227 1.00 85.25 222 ASN A CA 1
ATOM 1683 C C . ASN A 1 222 ? 10.234 0.255 25.632 1.00 85.25 222 ASN A C 1
ATOM 1685 O O . ASN A 1 222 ? 10.029 -0.908 26.011 1.00 85.25 222 ASN A O 1
ATOM 1689 N N . GLY A 1 223 ? 11.132 0.572 24.705 1.00 81.19 223 GLY A N 1
ATOM 1690 C CA . GLY A 1 223 ? 11.980 -0.399 24.029 1.00 81.19 223 GLY A CA 1
ATOM 1691 C C . GLY A 1 223 ? 13.460 -0.059 24.144 1.00 81.19 223 GLY A C 1
ATOM 1692 O O . GLY A 1 223 ? 13.848 1.008 24.603 1.00 81.19 223 GLY A O 1
ATOM 1693 N N . TYR A 1 224 ? 14.301 -1.007 23.746 1.00 81.25 224 TYR A N 1
ATOM 1694 C CA . TYR A 1 224 ? 15.700 -0.768 23.419 1.00 81.25 224 TYR A CA 1
ATOM 1695 C C . TYR A 1 224 ? 16.090 -1.700 22.280 1.00 81.25 224 TYR A C 1
ATOM 1697 O O . TYR A 1 224 ? 16.084 -2.922 22.461 1.00 81.25 224 TYR A O 1
ATOM 1705 N N . VAL A 1 225 ? 16.409 -1.133 21.111 1.00 79.94 225 VAL A N 1
ATOM 1706 C CA . VAL A 1 225 ? 16.663 -1.912 19.883 1.00 79.94 225 VAL A CA 1
ATOM 1707 C C . VAL A 1 225 ? 15.503 -2.890 19.651 1.00 79.94 225 VAL A C 1
ATOM 1709 O O . VAL A 1 225 ? 15.661 -4.114 19.623 1.00 79.94 225 VAL A O 1
ATOM 1712 N N . ALA A 1 226 ? 14.296 -2.335 19.604 1.00 85.75 226 ALA A N 1
ATOM 1713 C CA . ALA A 1 226 ? 13.061 -3.091 19.691 1.00 85.75 226 ALA A CA 1
ATOM 1714 C C . ALA A 1 226 ? 12.013 -2.599 18.695 1.00 85.75 226 ALA A C 1
ATOM 1716 O O . ALA A 1 226 ? 12.012 -1.454 18.257 1.00 85.75 226 ALA A O 1
ATOM 1717 N N . GLN A 1 227 ? 11.089 -3.488 18.360 1.00 89.56 227 GLN A N 1
ATOM 1718 C CA . GLN A 1 227 ? 9.843 -3.154 17.690 1.00 89.56 227 GLN A CA 1
ATOM 1719 C C . GLN A 1 227 ? 8.713 -3.505 18.638 1.00 89.56 227 GLN A C 1
ATOM 1721 O O . GLN A 1 227 ? 8.729 -4.595 19.209 1.00 89.56 227 GLN A O 1
ATOM 1726 N N . TYR A 1 228 ? 7.743 -2.618 18.815 1.00 91.69 228 TYR A N 1
ATOM 1727 C CA . TYR A 1 228 ? 6.605 -2.908 19.680 1.00 91.69 228 TYR A CA 1
ATOM 1728 C C . TYR A 1 228 ? 5.342 -2.167 19.260 1.00 91.69 228 TYR A C 1
ATOM 1730 O O . TYR A 1 228 ? 5.386 -1.057 18.736 1.00 91.69 228 TYR A O 1
ATOM 1738 N N . GLY A 1 229 ? 4.208 -2.821 19.480 1.00 95.06 229 GLY A N 1
ATOM 1739 C CA . GLY A 1 229 ? 2.881 -2.329 19.154 1.00 95.06 229 GLY A CA 1
ATOM 1740 C C . GLY A 1 229 ? 1.864 -3.456 19.207 1.00 95.06 229 GLY A C 1
ATOM 1741 O O . GLY A 1 229 ? 1.831 -4.228 20.168 1.00 95.06 229 GLY A O 1
ATOM 1742 N N . PHE A 1 230 ? 1.031 -3.579 18.181 1.00 97.44 230 PHE A N 1
ATOM 1743 C CA . PHE A 1 230 ? -0.004 -4.604 18.136 1.00 97.44 230 PHE A CA 1
ATOM 1744 C C . PHE A 1 230 ? -0.234 -5.148 16.727 1.00 97.44 230 PHE A C 1
ATOM 1746 O O . PHE A 1 230 ? -0.036 -4.461 15.726 1.00 97.44 230 PHE A O 1
ATOM 1753 N N . ALA A 1 231 ? -0.708 -6.387 16.659 1.00 97.12 231 ALA A N 1
ATOM 1754 C CA . ALA A 1 231 ? -1.345 -6.948 15.480 1.00 97.12 231 ALA A CA 1
ATOM 1755 C C . ALA A 1 231 ? -2.864 -6.899 15.661 1.00 97.12 231 ALA A C 1
ATOM 1757 O O . ALA A 1 231 ? -3.371 -7.225 16.732 1.00 97.12 231 ALA A O 1
ATOM 1758 N N . ALA A 1 232 ? -3.592 -6.496 14.627 1.00 96.69 232 ALA A N 1
ATOM 1759 C CA . ALA A 1 232 ? -5.044 -6.439 14.634 1.00 96.69 232 ALA A CA 1
ATOM 1760 C C . ALA A 1 232 ? -5.626 -7.097 13.386 1.00 96.69 232 ALA A C 1
ATOM 1762 O O . ALA A 1 232 ? -5.060 -6.995 12.294 1.00 96.69 232 ALA A O 1
ATOM 1763 N N . SER A 1 233 ? -6.776 -7.745 13.552 1.00 94.75 233 SER A N 1
ATOM 1764 C CA . SER A 1 233 ? -7.554 -8.281 12.434 1.00 94.75 233 SER A CA 1
ATOM 1765 C C . SER A 1 233 ? -8.809 -7.444 12.231 1.00 94.75 233 SER A C 1
ATOM 1767 O O . SER A 1 233 ? -9.574 -7.229 13.170 1.00 94.75 233 SER A O 1
ATOM 1769 N N . VAL A 1 234 ? -9.036 -6.981 11.006 1.00 93.00 234 VAL A N 1
ATOM 1770 C CA . VAL A 1 234 ? -10.257 -6.284 10.594 1.00 93.00 234 VAL A CA 1
ATOM 1771 C C . VAL A 1 234 ? -10.762 -6.968 9.334 1.00 93.00 234 VAL A C 1
ATOM 1773 O O . VAL A 1 234 ? -10.066 -6.991 8.320 1.00 93.00 234 VAL A O 1
ATOM 1776 N N . ARG A 1 235 ? -11.968 -7.546 9.395 1.00 88.94 235 ARG A N 1
ATOM 1777 C CA . ARG A 1 235 ? -12.495 -8.420 8.331 1.00 88.94 235 ARG A CA 1
ATOM 1778 C C . ARG A 1 235 ? -11.498 -9.556 8.027 1.00 88.94 235 ARG A C 1
ATOM 1780 O O . ARG A 1 235 ? -11.146 -10.321 8.917 1.00 88.94 235 ARG A O 1
ATOM 1787 N N . ASN A 1 236 ? -11.068 -9.670 6.776 1.00 85.56 236 ASN A N 1
ATOM 1788 C CA . ASN A 1 236 ? -10.099 -10.633 6.259 1.00 85.56 236 ASN A CA 1
ATOM 1789 C C . ASN A 1 236 ? -8.652 -10.105 6.265 1.00 85.56 236 ASN A C 1
ATOM 1791 O O . ASN A 1 236 ? -7.750 -10.826 5.841 1.00 85.56 236 ASN A O 1
ATOM 1795 N N . LEU A 1 237 ? -8.416 -8.870 6.720 1.00 91.44 237 LEU A N 1
ATOM 1796 C CA . LEU A 1 237 ? -7.092 -8.259 6.746 1.00 91.44 237 LEU A CA 1
ATOM 1797 C C . LEU A 1 237 ? -6.486 -8.343 8.148 1.00 91.44 237 LEU A C 1
ATOM 1799 O O . LEU A 1 237 ? -7.072 -7.862 9.118 1.00 91.44 237 LEU A O 1
ATOM 1803 N N . ARG A 1 238 ? -5.276 -8.898 8.242 1.00 94.31 238 ARG A N 1
ATOM 1804 C CA . ARG A 1 238 ? -4.428 -8.805 9.435 1.00 94.31 238 ARG A CA 1
ATOM 1805 C C . ARG A 1 238 ? -3.319 -7.796 9.174 1.00 94.31 238 ARG A C 1
ATOM 1807 O O . ARG A 1 238 ? -2.613 -7.901 8.171 1.00 94.31 238 ARG A O 1
ATOM 1814 N N . LEU A 1 239 ? -3.176 -6.838 10.079 1.00 96.62 239 LEU A N 1
ATOM 1815 C CA . LEU A 1 239 ? -2.147 -5.809 10.022 1.00 96.62 239 LEU A CA 1
ATOM 18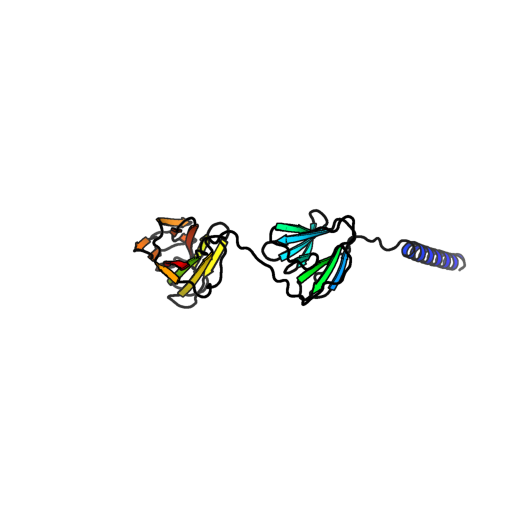16 C C . LEU A 1 239 ? -1.406 -5.710 11.349 1.00 96.62 239 LEU A C 1
ATOM 1818 O O . LEU A 1 239 ? -1.957 -6.041 12.396 1.00 96.62 239 LEU A O 1
ATOM 1822 N N . THR A 1 240 ? -0.174 -5.229 11.300 1.00 97.12 240 THR A N 1
ATOM 1823 C CA . THR A 1 240 ? 0.645 -4.948 12.477 1.00 97.12 240 THR A CA 1
ATOM 1824 C C . THR A 1 240 ? 1.007 -3.476 12.468 1.00 97.12 240 THR A C 1
ATOM 1826 O O . THR A 1 240 ? 1.596 -3.000 11.496 1.00 97.12 240 THR A O 1
ATOM 1829 N N . VAL A 1 241 ? 0.664 -2.770 13.545 1.00 96.25 241 VAL A N 1
ATOM 1830 C CA . VAL A 1 241 ? 1.086 -1.391 13.801 1.00 96.25 241 VAL A CA 1
ATOM 1831 C C . VAL A 1 241 ? 2.133 -1.417 14.900 1.00 96.25 241 VAL A C 1
ATOM 1833 O O . VAL A 1 241 ? 1.881 -1.961 15.973 1.00 96.25 241 VAL A O 1
ATOM 1836 N N . TYR A 1 242 ? 3.303 -0.843 14.652 1.00 93.81 242 TYR A N 1
ATOM 1837 C CA . TYR A 1 242 ? 4.389 -0.829 15.625 1.00 93.81 242 TYR A CA 1
ATOM 1838 C C . TYR A 1 242 ? 5.255 0.418 15.496 1.00 93.81 242 TYR A C 1
ATOM 1840 O O . TYR A 1 242 ? 5.303 1.054 14.445 1.00 93.81 242 TYR A O 1
ATOM 1848 N N . VAL A 1 243 ? 5.957 0.749 16.574 1.00 89.75 243 VAL A N 1
ATOM 1849 C CA . VAL A 1 243 ? 7.080 1.686 16.552 1.00 89.75 243 VAL A CA 1
ATOM 1850 C C . VAL A 1 243 ? 8.379 0.894 16.551 1.00 89.75 243 VAL A C 1
ATOM 1852 O O . VAL A 1 243 ? 8.440 -0.225 17.068 1.00 89.75 243 VAL A O 1
ATOM 1855 N N . LEU A 1 244 ? 9.403 1.463 15.922 1.00 86.06 244 LEU A N 1
ATOM 1856 C CA . LEU A 1 244 ? 10.753 0.931 15.916 1.00 86.06 244 LEU A CA 1
ATOM 1857 C C . LEU A 1 244 ? 11.668 1.860 16.721 1.00 86.06 244 LEU A C 1
ATOM 1859 O O . LEU A 1 244 ? 11.822 3.031 16.387 1.00 86.06 244 LEU A O 1
ATOM 1863 N N . ASP A 1 245 ? 12.280 1.303 17.759 1.00 78.38 245 ASP A N 1
ATOM 1864 C CA . ASP A 1 245 ? 13.261 1.950 18.620 1.00 78.38 245 ASP A CA 1
ATOM 1865 C C . ASP A 1 245 ? 14.653 1.412 18.260 1.00 78.38 245 ASP A C 1
ATOM 1867 O O . ASP A 1 245 ? 14.908 0.208 18.346 1.00 78.38 245 ASP A O 1
ATOM 1871 N N . THR A 1 246 ? 15.548 2.286 17.790 1.00 73.19 246 THR A N 1
ATOM 1872 C CA . THR A 1 246 ? 16.833 1.878 17.193 1.00 73.19 246 THR A CA 1
ATOM 1873 C C . THR A 1 246 ? 18.048 1.992 18.105 1.00 73.19 246 THR A C 1
ATOM 1875 O O . THR A 1 246 ? 19.062 1.367 17.786 1.00 73.19 246 THR A O 1
ATOM 1878 N N . TRP A 1 247 ? 18.033 2.800 19.173 1.00 61.78 247 TRP A N 1
ATOM 1879 C CA . TRP A 1 247 ? 19.323 3.234 19.739 1.00 61.78 247 TRP A CA 1
ATOM 1880 C C . TRP A 1 247 ? 19.358 3.660 21.204 1.00 61.78 247 TRP A C 1
ATOM 1882 O O . TRP A 1 247 ? 20.410 3.527 21.831 1.00 61.78 247 TRP A O 1
ATOM 1892 N N . ALA A 1 248 ? 18.264 4.161 21.764 1.00 63.81 248 ALA A N 1
ATOM 1893 C CA . ALA A 1 248 ? 18.210 4.655 23.136 1.00 63.81 248 ALA A CA 1
ATOM 1894 C C . ALA A 1 248 ? 16.865 4.269 23.741 1.00 63.81 248 ALA A C 1
ATOM 1896 O O . ALA A 1 248 ? 15.915 4.110 22.998 1.00 63.81 248 ALA A O 1
ATOM 1897 N N . ILE A 1 249 ? 16.785 4.100 25.066 1.00 64.19 249 ILE A N 1
ATOM 1898 C CA . ILE A 1 249 ? 15.489 3.860 25.710 1.00 64.19 249 ILE A CA 1
ATOM 1899 C C . ILE A 1 249 ? 14.648 5.119 25.523 1.00 64.19 249 ILE A C 1
ATOM 1901 O O . ILE A 1 249 ? 14.818 6.095 26.260 1.00 64.19 249 ILE A O 1
ATOM 1905 N N . ASP A 1 250 ? 13.766 5.087 24.534 1.00 70.19 250 ASP A N 1
ATOM 1906 C CA . ASP A 1 250 ? 12.831 6.160 24.281 1.00 70.19 250 ASP A CA 1
ATOM 1907 C C . ASP A 1 250 ? 11.546 5.859 25.042 1.00 70.19 250 ASP A C 1
ATOM 1909 O O . ASP A 1 250 ? 10.867 4.853 24.826 1.00 70.19 250 ASP A O 1
ATOM 1913 N N . TRP A 1 251 ? 11.231 6.744 25.981 1.00 74.19 251 TRP A N 1
ATOM 1914 C CA . TRP A 1 251 ? 10.129 6.531 26.904 1.00 74.19 251 TRP A CA 1
ATOM 1915 C C . TRP A 1 251 ? 8.818 7.019 26.304 1.00 74.19 251 TRP A C 1
ATOM 1917 O O . TRP A 1 251 ? 8.746 8.130 25.770 1.00 74.19 251 TRP A O 1
ATOM 1927 N N . GLY A 1 252 ? 7.769 6.217 26.468 1.00 75.12 252 GLY A N 1
ATOM 1928 C CA . GLY A 1 252 ? 6.405 6.629 26.164 1.00 75.12 252 GLY A CA 1
ATOM 1929 C C . GLY A 1 252 ? 6.076 6.680 24.672 1.00 75.12 252 GLY A C 1
ATOM 1930 O O . GLY A 1 252 ? 5.224 7.481 24.282 1.00 75.12 252 GLY A O 1
ATOM 1931 N N . GLN A 1 253 ? 6.758 5.891 23.831 1.00 86.31 253 GLN A N 1
ATOM 1932 C CA . GLN A 1 253 ? 6.390 5.826 22.419 1.00 86.31 253 GLN A CA 1
ATOM 1933 C C . GLN A 1 253 ? 5.130 4.991 22.248 1.00 86.31 253 GLN A C 1
ATOM 1935 O O . GLN A 1 253 ? 4.926 3.966 22.903 1.00 86.31 253 GLN A O 1
ATOM 1940 N N . GLY A 1 254 ? 4.291 5.400 21.310 1.00 90.31 254 GLY A N 1
ATOM 1941 C CA . GLY A 1 254 ? 3.045 4.700 21.089 1.00 90.31 254 GLY A CA 1
ATOM 1942 C C . GLY A 1 254 ? 2.218 5.298 19.980 1.00 90.31 254 GLY A C 1
ATOM 1943 O O . GLY A 1 254 ? 2.598 6.283 19.342 1.00 90.31 254 GLY A O 1
ATOM 1944 N N . ALA A 1 255 ? 1.050 4.710 19.774 1.00 93.81 255 ALA A N 1
ATOM 1945 C CA . ALA A 1 255 ? 0.054 5.280 18.896 1.00 93.81 255 ALA A CA 1
ATOM 1946 C C . ALA A 1 255 ? -1.359 4.933 19.345 1.00 93.81 255 ALA A C 1
ATOM 1948 O O . ALA A 1 255 ? -1.630 3.854 19.872 1.00 93.81 255 ALA A O 1
ATOM 1949 N N . ASP A 1 256 ? -2.256 5.862 19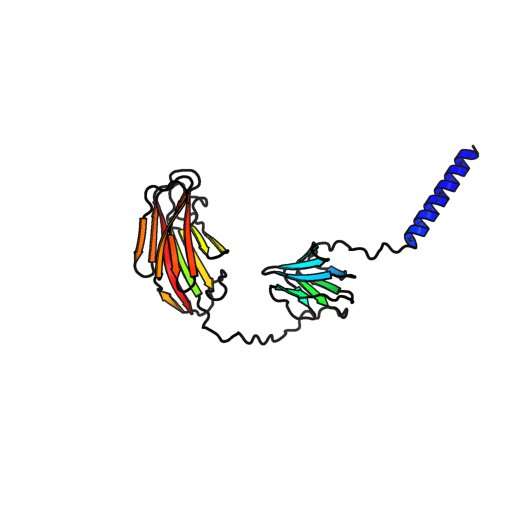.063 1.00 96.12 256 ASP A N 1
ATOM 1950 C CA . ASP A 1 256 ? -3.689 5.673 19.020 1.00 96.12 256 ASP A CA 1
ATOM 1951 C C . ASP A 1 256 ? -4.097 5.448 17.561 1.00 96.12 256 ASP A C 1
ATOM 1953 O O . ASP A 1 256 ? -3.845 6.292 16.699 1.00 96.12 256 ASP A O 1
ATOM 1957 N N . VAL A 1 257 ? -4.728 4.313 17.278 1.00 97.75 257 VAL A N 1
ATOM 1958 C CA . VAL A 1 257 ? -5.163 3.933 15.932 1.00 97.75 257 VAL A CA 1
ATOM 1959 C C . VAL A 1 257 ? -6.671 3.751 15.926 1.00 97.75 257 VAL A C 1
ATOM 1961 O O . VAL A 1 257 ? -7.194 2.874 16.613 1.00 97.75 257 VAL A O 1
ATOM 1964 N N . TYR A 1 258 ? -7.367 4.557 15.132 1.00 98.31 258 TYR A N 1
ATOM 1965 C CA . TYR A 1 258 ? -8.801 4.426 14.900 1.00 98.31 258 TYR A CA 1
ATOM 1966 C C . TYR A 1 258 ? -9.059 3.719 13.577 1.00 98.31 258 TYR A C 1
ATOM 1968 O O . TYR A 1 258 ? -8.514 4.092 12.538 1.00 98.31 258 TYR A O 1
ATOM 1976 N N . PHE A 1 259 ? -9.920 2.713 13.628 1.00 98.00 259 PHE A N 1
ATOM 1977 C CA . PHE A 1 259 ? -10.269 1.854 12.510 1.00 98.00 259 PHE A CA 1
ATOM 1978 C C . PHE A 1 259 ? -11.653 2.223 11.974 1.00 98.00 259 PHE A C 1
ATOM 1980 O O . PHE A 1 259 ? -12.619 2.359 12.735 1.00 98.00 259 PHE A O 1
ATOM 1987 N N . TYR A 1 260 ? -11.761 2.357 10.656 1.00 97.25 260 TYR A N 1
ATOM 1988 C CA . TYR A 1 260 ? -13.027 2.599 9.976 1.00 97.25 260 TYR A CA 1
ATOM 1989 C C . TYR A 1 260 ? -13.144 1.728 8.732 1.00 97.25 260 TYR A C 1
ATOM 1991 O O . TYR A 1 260 ? -12.194 1.608 7.958 1.00 97.25 260 TYR A O 1
ATOM 1999 N N . LEU A 1 261 ? -14.328 1.159 8.525 1.00 95.25 261 LEU A N 1
ATOM 2000 C CA . LEU A 1 261 ? -14.699 0.522 7.266 1.00 95.25 261 LEU A CA 1
ATOM 2001 C C . LEU A 1 261 ? -15.476 1.528 6.430 1.00 95.25 261 LEU A C 1
ATOM 2003 O O . LEU A 1 261 ? -16.444 2.117 6.915 1.00 95.25 261 LEU A O 1
ATOM 2007 N N . CYS A 1 262 ? -15.039 1.727 5.194 1.00 94.31 262 CYS A N 1
ATOM 2008 C CA . CYS A 1 262 ? -15.625 2.692 4.280 1.00 94.31 262 CYS A CA 1
ATOM 2009 C C . CYS A 1 262 ? -16.113 2.003 3.008 1.00 94.31 262 CYS A C 1
ATOM 2011 O O . CYS A 1 262 ? -15.479 1.060 2.539 1.00 94.31 262 CYS A O 1
ATOM 2013 N N . SER A 1 263 ? -17.219 2.491 2.457 1.00 90.38 263 SER A N 1
ATOM 2014 C CA . SER A 1 263 ? -17.830 2.008 1.211 1.00 90.38 263 SER A CA 1
ATOM 2015 C C . SER A 1 263 ? -18.472 3.147 0.436 1.00 90.38 263 SER A C 1
ATOM 2017 O O . SER A 1 263 ? -18.830 4.154 1.097 1.00 90.38 263 SER A O 1
#